Protein AF-A0A453RJL6-F1 (afdb_monomer_lite)

Foldseek 3Di:
DDDDDDPDDDPPPCVVPPCVVVDDPDPDDDDDDDDDDDDDDDDDDDDPDPDDPDPPDDPVVVVVVVVVVVVVVVQVVVQVVQQDDDDCPDPVNVVCVVVPDDPVVDDPPPGRDDDDDDPDPDDVVPDDPVVCVVPPPPPDPCPVVNVVVVVVVVVVVVVVVVVVVVVVVVVVVVVVVVVVVVVVVCVVVPVPDPDDDDDDDDDDDDPDDPPDPDPPDPPPDD

Structure (mmCIF, N/CA/C/O backbone):
data_AF-A0A453RJL6-F1
#
_entry.id   AF-A0A453RJL6-F1
#
loop_
_atom_site.group_PDB
_atom_site.id
_atom_site.type_symbol
_atom_site.label_atom_id
_atom_site.label_alt_id
_atom_site.label_comp_id
_atom_site.label_asym_id
_atom_site.label_entity_id
_atom_site.label_seq_id
_atom_site.pdbx_PDB_ins_code
_atom_site.Cartn_x
_atom_site.Cartn_y
_atom_site.Cartn_z
_atom_site.occupancy
_atom_site.B_iso_or_equiv
_atom_site.auth_seq_id
_atom_site.auth_comp_id
_atom_site.auth_asym_id
_atom_site.auth_atom_id
_atom_site.pdbx_PDB_model_num
ATOM 1 N N . MET A 1 1 ? -18.629 70.321 1.051 1.00 39.97 1 MET A N 1
ATOM 2 C CA . MET A 1 1 ? -17.199 70.102 1.339 1.00 39.97 1 MET A CA 1
ATOM 3 C C . MET A 1 1 ? -17.175 69.209 2.562 1.00 39.97 1 MET A C 1
ATOM 5 O O . MET A 1 1 ? -17.411 69.690 3.661 1.00 39.97 1 MET A O 1
ATOM 9 N N . GLU A 1 2 ? -17.127 67.901 2.328 1.00 45.72 2 GLU A N 1
ATOM 10 C CA . GLU A 1 2 ? -17.192 66.883 3.381 1.00 45.72 2 GLU A CA 1
ATOM 11 C C . GLU A 1 2 ? -15.812 66.692 4.028 1.00 45.72 2 GLU A C 1
ATOM 13 O O . GLU A 1 2 ? -14.802 66.873 3.340 1.00 45.72 2 GLU A O 1
ATOM 18 N N . PRO A 1 3 ? -15.737 66.359 5.329 1.00 57.12 3 PRO A N 1
ATOM 19 C CA . PRO A 1 3 ? -14.481 66.022 5.982 1.00 57.12 3 PRO A CA 1
ATOM 20 C C . PRO A 1 3 ? -14.117 64.538 5.801 1.00 57.12 3 PRO A C 1
ATOM 22 O O . PRO A 1 3 ? -14.959 63.653 5.922 1.00 57.12 3 PRO A O 1
ATOM 25 N N . ASN A 1 4 ? -12.825 64.304 5.549 1.00 50.47 4 ASN A N 1
ATOM 26 C CA . ASN A 1 4 ? -12.148 63.007 5.489 1.00 50.47 4 ASN A CA 1
ATOM 27 C C . ASN A 1 4 ? -12.433 62.133 6.724 1.00 50.47 4 ASN A C 1
ATOM 29 O O . ASN A 1 4 ? -12.086 62.523 7.839 1.00 50.47 4 ASN A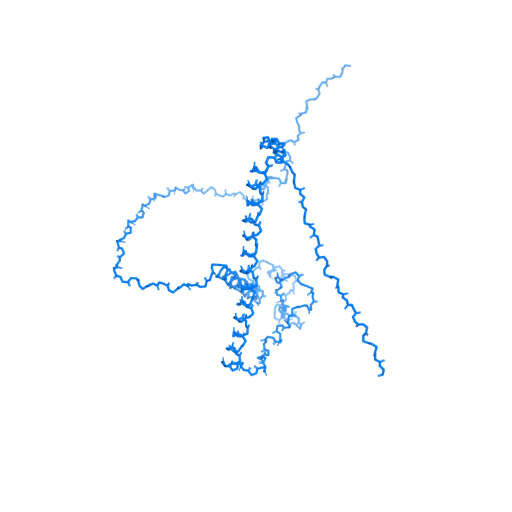 O 1
ATOM 33 N N . ALA A 1 5 ? -12.966 60.929 6.510 1.00 52.03 5 ALA A N 1
ATOM 34 C CA . ALA A 1 5 ? -12.956 59.850 7.491 1.00 52.03 5 ALA A CA 1
ATOM 35 C C . ALA A 1 5 ? -11.807 58.888 7.162 1.00 52.03 5 ALA A C 1
ATOM 37 O O . ALA A 1 5 ? -11.712 58.366 6.051 1.00 52.03 5 ALA A O 1
ATOM 38 N N . ALA A 1 6 ? -10.913 58.722 8.132 1.00 51.16 6 ALA A N 1
ATOM 39 C CA . ALA A 1 6 ? -9.798 57.793 8.104 1.00 51.16 6 ALA A CA 1
ATOM 40 C C . ALA A 1 6 ? -10.296 56.344 7.978 1.00 51.16 6 ALA A C 1
ATOM 42 O O . ALA A 1 6 ? -11.203 55.922 8.692 1.00 51.16 6 ALA A O 1
ATOM 43 N N . VAL A 1 7 ? -9.673 55.600 7.068 1.00 52.19 7 VAL A N 1
ATOM 44 C CA . VAL A 1 7 ? -9.804 54.149 6.932 1.00 52.19 7 VAL A CA 1
ATOM 45 C C . VAL A 1 7 ? -8.781 53.520 7.881 1.00 52.19 7 VAL A C 1
ATOM 47 O O . VAL A 1 7 ? -7.645 53.277 7.491 1.00 52.19 7 VAL A O 1
ATOM 50 N N . GLU A 1 8 ? -9.163 53.325 9.140 1.00 53.34 8 GLU A N 1
ATOM 51 C CA . GLU A 1 8 ? -8.438 52.500 10.119 1.00 53.34 8 GLU A CA 1
ATOM 52 C C . GLU A 1 8 ? -9.458 51.714 10.950 1.00 53.34 8 GLU A C 1
ATOM 54 O O . GLU A 1 8 ? -9.832 52.105 12.050 1.00 53.34 8 GLU A O 1
ATOM 59 N N . ALA A 1 9 ? -9.973 50.633 10.379 1.00 54.16 9 ALA A N 1
ATOM 60 C CA . ALA A 1 9 ? -10.660 49.556 11.084 1.00 54.16 9 ALA A CA 1
ATOM 61 C C . ALA A 1 9 ? -10.796 48.437 10.057 1.00 54.16 9 ALA A C 1
ATOM 63 O O . ALA A 1 9 ? -11.527 48.641 9.102 1.00 54.16 9 ALA A O 1
ATOM 64 N N . ASP A 1 10 ? -9.996 47.373 10.183 1.00 52.41 10 ASP A N 1
ATOM 65 C CA . ASP A 1 10 ? -10.207 46.056 9.534 1.00 52.41 10 ASP A CA 1
ATOM 66 C C . ASP A 1 10 ? -9.020 45.083 9.759 1.00 52.41 10 ASP A C 1
ATOM 68 O O . ASP A 1 10 ? -9.032 43.965 9.252 1.00 52.41 10 ASP A O 1
ATOM 72 N N . ALA A 1 11 ? -7.979 45.460 10.520 1.00 54.25 11 ALA A N 1
ATOM 73 C CA . ALA A 1 11 ? -6.833 44.581 10.809 1.00 54.25 11 ALA A CA 1
ATOM 74 C C . ALA A 1 11 ? -6.813 43.989 12.234 1.00 54.25 11 ALA A C 1
ATOM 76 O O . ALA A 1 11 ? -5.942 43.176 12.533 1.00 54.25 11 ALA A O 1
ATOM 77 N N . GLU A 1 12 ? -7.737 44.391 13.113 1.00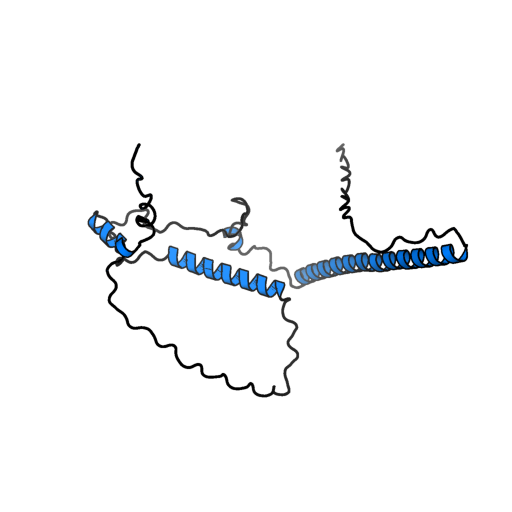 48.50 12 GLU A N 1
ATOM 78 C CA . GLU A 1 12 ? -7.712 44.025 14.542 1.00 48.50 12 GLU A CA 1
ATOM 79 C C . GLU A 1 12 ? -8.788 42.998 14.941 1.00 48.50 12 GLU A C 1
ATOM 81 O O . GLU A 1 12 ? -8.685 42.400 16.007 1.00 48.50 12 GLU A O 1
ATOM 86 N N . ASP A 1 13 ? -9.754 42.708 14.064 1.00 56.38 13 ASP A N 1
ATOM 87 C CA . ASP A 1 13 ? -10.864 41.781 14.328 1.00 56.38 13 ASP A CA 1
ATOM 88 C C . ASP A 1 13 ? -10.674 40.417 13.638 1.00 56.38 13 ASP A C 1
ATOM 90 O O . ASP A 1 13 ? -11.631 39.815 13.140 1.00 56.38 13 ASP A O 1
ATOM 94 N N . ASP A 1 14 ? -9.448 39.874 13.617 1.00 71.44 14 ASP A N 1
ATOM 95 C CA . ASP A 1 14 ? -9.241 38.456 13.271 1.00 71.44 14 ASP A CA 1
ATOM 96 C C . ASP A 1 14 ? -9.667 37.557 14.446 1.00 71.44 14 ASP A C 1
ATOM 98 O O . ASP A 1 14 ? -8.882 36.858 15.089 1.00 71.44 14 ASP A O 1
ATOM 102 N N . TYR A 1 15 ? -10.969 37.605 14.724 1.00 70.12 15 TYR A N 1
ATOM 103 C CA . TYR A 1 15 ? -11.692 36.866 15.756 1.00 70.12 15 TYR A CA 1
ATOM 104 C C . TYR A 1 15 ? -11.488 35.342 15.656 1.00 70.12 15 TYR A C 1
ATOM 106 O O . TYR A 1 15 ? -11.660 34.614 16.633 1.00 70.12 15 TYR A O 1
ATOM 114 N N . MET A 1 16 ? -11.104 34.850 14.475 1.00 79.00 16 MET A N 1
ATOM 115 C CA . MET A 1 16 ? -10.795 33.442 14.213 1.00 79.00 16 MET A CA 1
ATOM 116 C C . MET A 1 16 ? -9.290 33.132 14.285 1.00 79.00 16 MET A C 1
ATOM 118 O O . MET A 1 16 ? -8.921 31.963 14.416 1.00 79.00 16 MET A O 1
ATOM 122 N N . GLY A 1 17 ? -8.426 34.146 14.193 1.00 74.75 17 GLY A N 1
ATOM 123 C CA . GLY A 1 17 ? -6.975 34.022 14.301 1.00 74.75 17 GLY A CA 1
ATOM 124 C C . GLY A 1 17 ? -6.474 34.027 15.745 1.00 74.75 17 GLY A C 1
ATOM 125 O O . GLY A 1 17 ? -5.505 33.327 16.059 1.00 74.75 17 GLY A O 1
ATOM 126 N N . ASP A 1 18 ? -7.148 34.752 16.646 1.00 77.81 18 ASP A N 1
ATOM 127 C CA . ASP A 1 18 ? -6.739 34.809 18.049 1.00 77.81 18 ASP A CA 1
ATOM 128 C C . ASP A 1 18 ? -7.328 33.669 18.897 1.00 77.81 18 ASP A C 1
ATOM 130 O O . ASP A 1 18 ? -8.354 33.771 19.575 1.00 77.81 18 ASP A O 1
ATOM 134 N N . LEU A 1 19 ? -6.608 32.547 18.902 1.00 74.94 19 LEU A N 1
ATOM 135 C CA . LEU A 1 19 ? -6.901 31.392 19.752 1.00 74.94 19 LEU A CA 1
ATOM 136 C C . LEU A 1 19 ? -6.745 31.688 21.257 1.00 74.94 19 LEU A C 1
ATOM 138 O O . LEU A 1 19 ? -7.100 30.830 22.072 1.00 74.94 19 LEU A O 1
ATOM 142 N N . SER A 1 20 ? -6.244 32.867 21.654 1.00 76.94 20 SER A N 1
ATOM 143 C CA . SER A 1 20 ? -6.134 33.263 23.064 1.00 76.94 20 SER A CA 1
ATOM 144 C C . SER A 1 20 ? -7.494 33.326 23.769 1.00 76.94 20 SER A C 1
ATOM 146 O O . SER A 1 20 ? -7.569 33.087 24.973 1.00 76.94 20 SER A O 1
ATOM 148 N N . HIS A 1 21 ? -8.582 33.538 23.021 1.00 74.81 21 HIS A N 1
ATOM 149 C CA . HIS A 1 21 ? -9.951 33.495 23.540 1.00 74.81 21 HIS A CA 1
ATOM 150 C C . HIS A 1 21 ? -10.436 32.081 23.892 1.00 74.81 21 HIS A C 1
ATOM 152 O O . HIS A 1 21 ? -11.341 31.925 24.713 1.00 74.81 21 HIS A O 1
ATOM 158 N N . PHE A 1 22 ? -9.847 31.048 23.281 1.00 76.19 22 PHE A N 1
ATOM 159 C CA . PHE A 1 22 ? -10.280 29.653 23.421 1.00 76.19 22 PHE A CA 1
ATOM 160 C C . PHE A 1 22 ? -9.347 28.810 24.292 1.00 76.19 22 PHE A C 1
ATOM 162 O O . PHE A 1 22 ? -9.711 27.705 24.700 1.00 76.19 22 PHE A O 1
ATOM 169 N N . LEU A 1 23 ? -8.148 29.312 24.589 1.00 76.81 23 LEU A N 1
ATOM 170 C CA . LEU A 1 23 ? -7.180 28.630 25.436 1.00 76.81 23 LEU A CA 1
ATOM 171 C C . LEU A 1 23 ? -7.201 29.225 26.853 1.00 76.81 23 LEU A C 1
ATOM 173 O O . LEU A 1 23 ? -7.179 30.444 27.010 1.00 76.81 23 LEU A O 1
ATOM 177 N N . PRO A 1 24 ? -7.210 28.397 27.915 1.00 75.56 24 PRO A N 1
ATOM 178 C CA . PRO A 1 24 ? -7.057 28.905 29.274 1.00 75.56 24 PRO A CA 1
ATOM 179 C C . PRO A 1 24 ? -5.690 29.602 29.426 1.00 75.56 24 PRO A C 1
ATOM 181 O O . PRO A 1 24 ? -4.719 29.162 28.800 1.00 75.56 24 PRO A O 1
ATOM 184 N N . PRO A 1 25 ? -5.571 30.657 30.260 1.00 70.50 25 PRO A N 1
ATOM 185 C CA . PRO A 1 25 ? -4.319 31.390 30.421 1.00 70.50 25 PRO A CA 1
ATOM 186 C C . PRO A 1 25 ? -3.206 30.434 30.860 1.00 70.50 25 PRO A C 1
ATOM 188 O O . PRO A 1 25 ? -3.281 29.800 31.915 1.00 70.50 25 PRO A O 1
ATOM 191 N N . SER A 1 26 ? -2.184 30.302 30.014 1.00 60.34 26 SER A N 1
ATOM 192 C CA . SER A 1 26 ? -1.095 29.355 30.238 1.00 60.34 26 SER A CA 1
ATOM 193 C C . SER A 1 26 ? -0.207 29.827 31.397 1.00 60.34 26 SER A C 1
ATOM 195 O O . SER A 1 26 ? 0.252 30.975 31.380 1.00 60.34 26 SER A O 1
ATOM 197 N N . PRO A 1 27 ? 0.074 28.985 32.408 1.00 51.34 27 PRO A N 1
ATOM 198 C CA . PRO A 1 27 ? 1.032 29.328 33.444 1.00 51.34 27 PRO A CA 1
ATOM 199 C C . PRO A 1 27 ? 2.441 29.390 32.841 1.00 51.34 27 PRO A C 1
ATOM 201 O O . PRO A 1 27 ? 2.959 28.410 32.298 1.00 51.34 27 PRO A O 1
ATOM 204 N N . SER A 1 28 ? 3.047 30.574 32.961 1.00 53.00 28 SER A N 1
ATOM 205 C CA . SER A 1 28 ? 4.457 30.876 32.696 1.00 53.00 28 SER A CA 1
ATOM 206 C C . SER A 1 28 ? 5.364 29.671 32.973 1.00 53.00 28 SER A C 1
ATOM 208 O O . SER A 1 28 ? 5.522 29.244 34.117 1.00 53.00 28 SER A O 1
ATOM 210 N N . SER A 1 29 ? 5.944 29.110 31.913 1.00 49.03 29 SER A N 1
ATOM 211 C CA . SER A 1 29 ? 6.916 28.019 31.992 1.00 49.03 29 SER A CA 1
ATOM 212 C C . SER A 1 29 ? 8.247 28.497 31.403 1.00 49.03 29 SER A C 1
ATOM 214 O O . SER A 1 29 ? 8.250 29.076 30.314 1.00 49.03 29 SER A O 1
ATOM 216 N N . PRO A 1 30 ? 9.384 28.295 32.096 1.00 46.75 30 PRO A N 1
ATOM 217 C CA . PRO A 1 30 ? 10.657 28.876 31.698 1.00 46.75 30 PRO A CA 1
ATOM 218 C C . PRO A 1 30 ? 11.246 28.184 30.463 1.00 46.75 30 PRO A C 1
ATOM 220 O O . PRO A 1 30 ? 11.072 26.987 30.221 1.00 46.75 30 PRO A O 1
ATOM 223 N N . THR A 1 31 ? 11.982 28.973 29.689 1.00 49.56 31 THR A N 1
ATOM 224 C CA . THR A 1 31 ? 12.667 28.593 28.455 1.00 49.56 31 THR A CA 1
ATOM 225 C C . THR A 1 31 ? 13.688 27.469 28.698 1.00 49.56 31 THR A C 1
ATOM 227 O O . THR A 1 31 ? 14.589 27.577 29.528 1.00 49.56 31 THR A O 1
ATOM 230 N N . ARG A 1 32 ? 13.564 26.352 27.962 1.00 45.84 32 ARG A N 1
ATOM 231 C CA . ARG A 1 32 ? 14.561 25.263 27.956 1.00 45.84 32 ARG A CA 1
ATOM 232 C C . ARG A 1 32 ? 15.848 25.765 27.302 1.00 45.84 32 ARG A C 1
ATOM 234 O O . ARG A 1 32 ? 15.862 26.054 26.108 1.00 45.84 32 ARG A O 1
ATOM 241 N N . SER A 1 33 ? 16.935 25.822 28.066 1.00 50.19 33 SER A N 1
ATOM 242 C CA . SER A 1 33 ? 18.274 26.062 27.533 1.00 50.19 33 SER A CA 1
ATOM 243 C C . SER A 1 33 ? 18.707 24.899 26.631 1.00 50.19 33 SER A C 1
ATOM 245 O O . SER A 1 33 ? 18.589 23.719 26.974 1.00 50.19 33 SER A O 1
ATOM 247 N N . LEU A 1 34 ? 19.171 25.238 25.428 1.00 45.69 34 LEU A N 1
ATOM 248 C CA . LEU A 1 34 ? 19.650 24.285 24.433 1.00 45.69 34 LEU A CA 1
ATOM 249 C C . LEU A 1 34 ? 20.998 23.708 24.884 1.00 45.69 34 LEU A C 1
ATOM 251 O O . LEU A 1 34 ? 21.997 24.416 24.990 1.00 45.69 34 LEU A O 1
ATOM 255 N N . GLY A 1 35 ? 21.000 22.408 25.177 1.00 47.84 35 GLY A N 1
ATOM 256 C CA . GLY A 1 35 ? 22.163 21.663 25.641 1.00 47.84 35 GLY A CA 1
ATOM 257 C C . GLY A 1 35 ? 23.306 21.589 24.622 1.00 47.84 35 GLY A C 1
ATOM 258 O O . GLY A 1 35 ? 23.110 21.424 23.419 1.00 47.84 35 GLY A O 1
ATOM 259 N N . VAL A 1 36 ? 24.518 21.670 25.168 1.00 53.06 36 VAL A N 1
ATOM 260 C CA . VAL A 1 36 ? 25.834 21.546 24.531 1.00 53.06 36 VAL A CA 1
ATOM 261 C C . VAL A 1 36 ? 25.941 20.306 23.628 1.00 53.06 36 VAL A C 1
ATOM 263 O O . VAL A 1 36 ? 25.737 19.170 24.059 1.00 53.06 36 VAL A O 1
ATOM 266 N N . ARG A 1 37 ? 26.332 20.521 22.368 1.00 52.44 37 ARG A N 1
ATOM 267 C CA . ARG A 1 37 ? 26.547 19.481 21.350 1.00 52.44 37 ARG A CA 1
ATOM 268 C C . ARG A 1 37 ? 27.879 18.755 21.613 1.00 52.44 37 ARG A C 1
ATOM 270 O O . ARG A 1 37 ? 28.942 19.297 21.324 1.00 52.44 37 ARG A O 1
ATOM 277 N N . LYS A 1 38 ? 27.851 17.526 22.147 1.00 59.75 38 LYS A N 1
ATOM 278 C CA . LYS A 1 38 ? 29.040 16.647 22.191 1.00 59.75 38 LYS A CA 1
ATOM 279 C C . LYS A 1 38 ? 29.345 16.130 20.778 1.00 59.75 38 LYS A C 1
ATOM 281 O O . LYS A 1 38 ? 28.452 15.609 20.112 1.00 59.75 38 LYS A O 1
ATOM 286 N N . GLN A 1 39 ? 30.589 16.285 20.316 1.00 58.66 39 GLN A N 1
ATOM 287 C CA . GLN A 1 39 ? 31.040 15.707 19.045 1.00 58.66 39 GLN A CA 1
ATOM 288 C C . GLN A 1 39 ? 31.047 14.168 19.103 1.00 58.66 39 GLN A C 1
ATOM 290 O O . GLN A 1 39 ? 31.397 13.608 20.146 1.00 58.66 39 GLN A O 1
ATOM 295 N N . PRO A 1 40 ? 30.702 13.472 18.003 1.00 56.81 40 PRO A N 1
ATOM 296 C CA . PRO A 1 40 ? 30.809 12.021 17.941 1.00 56.81 40 PRO A CA 1
ATOM 297 C C . PRO A 1 40 ? 32.284 11.579 17.839 1.00 56.81 40 PRO A C 1
ATOM 299 O O . PRO A 1 40 ? 33.085 12.256 17.187 1.00 56.81 40 PRO A O 1
ATOM 302 N N . PRO A 1 41 ? 32.667 10.443 18.449 1.00 62.78 41 PRO A N 1
ATOM 303 C CA . PRO A 1 41 ? 34.010 9.889 18.305 1.00 62.78 41 PRO A CA 1
ATOM 304 C C . PRO A 1 41 ? 34.273 9.413 16.864 1.00 62.78 41 PRO A C 1
ATOM 306 O O . PRO A 1 41 ? 33.377 8.913 16.183 1.00 62.78 41 PRO A O 1
ATOM 309 N N . LYS A 1 42 ? 35.523 9.567 16.403 1.00 63.41 42 LYS A N 1
ATOM 310 C CA . LYS A 1 42 ? 35.988 9.141 15.068 1.00 63.41 42 LYS A CA 1
ATOM 311 C C . LYS A 1 42 ? 35.835 7.617 14.882 1.00 63.41 42 LYS A C 1
ATOM 313 O O . LYS A 1 42 ? 36.137 6.875 15.817 1.00 63.41 42 LYS A O 1
ATOM 318 N N . PRO A 1 43 ? 35.429 7.132 13.691 1.00 61.16 43 PRO A N 1
ATOM 319 C CA . PRO A 1 43 ? 35.296 5.701 13.434 1.00 61.16 43 PRO A CA 1
ATOM 320 C C . PRO A 1 43 ? 36.666 5.006 13.377 1.00 61.16 43 PRO A C 1
ATOM 322 O O . PRO A 1 43 ? 37.611 5.515 12.775 1.00 61.16 43 PRO A O 1
ATOM 325 N N . ALA A 1 44 ? 36.756 3.829 14.000 1.00 67.94 44 ALA A N 1
ATOM 326 C CA . ALA A 1 44 ? 37.921 2.948 13.949 1.00 67.94 44 ALA A CA 1
ATOM 327 C C . ALA A 1 44 ? 38.139 2.372 12.529 1.00 67.94 44 ALA A C 1
ATOM 329 O O . ALA A 1 44 ? 37.170 2.219 11.778 1.00 67.94 44 ALA A O 1
ATOM 330 N N . PRO A 1 45 ? 39.387 2.032 12.143 1.00 64.25 45 PRO A N 1
ATOM 331 C CA . PRO A 1 45 ? 39.676 1.459 10.830 1.00 64.25 45 PRO A CA 1
ATOM 332 C C . PRO A 1 45 ? 39.000 0.085 10.664 1.00 64.25 45 PRO A C 1
ATOM 334 O O . PRO A 1 45 ? 38.930 -0.688 11.624 1.00 64.25 45 PRO A O 1
ATOM 337 N N . PRO A 1 46 ? 38.495 -0.250 9.462 1.00 56.75 46 PRO A N 1
ATOM 338 C CA . PRO A 1 46 ? 37.749 -1.482 9.250 1.00 56.75 46 PRO A CA 1
ATOM 339 C C . PRO A 1 46 ? 38.651 -2.708 9.434 1.00 56.75 46 PRO A C 1
ATOM 341 O O . PRO A 1 46 ? 39.702 -2.830 8.802 1.00 56.75 46 PRO A O 1
ATOM 344 N N . ALA A 1 47 ? 38.214 -3.641 10.282 1.00 58.53 47 ALA A N 1
ATOM 345 C CA . ALA A 1 47 ? 38.857 -4.937 10.452 1.00 58.53 47 ALA A CA 1
ATOM 346 C C . ALA A 1 47 ? 38.899 -5.700 9.114 1.00 58.53 47 ALA A C 1
ATOM 348 O O . ALA A 1 47 ? 37.897 -5.797 8.395 1.00 58.53 47 ALA A O 1
ATOM 349 N N . ARG A 1 48 ? 40.076 -6.244 8.779 1.00 56.69 48 ARG A N 1
ATOM 350 C CA . ARG A 1 48 ? 40.282 -7.142 7.634 1.00 56.69 48 ARG A CA 1
ATOM 351 C C . ARG A 1 48 ? 39.352 -8.350 7.775 1.00 56.69 48 ARG A C 1
ATOM 353 O O . ARG A 1 48 ? 39.430 -9.059 8.770 1.00 56.69 48 ARG A O 1
ATOM 360 N N . GLY A 1 49 ? 38.504 -8.582 6.772 1.00 53.91 49 GLY A N 1
ATOM 361 C CA . GLY A 1 49 ? 37.638 -9.767 6.710 1.00 53.91 49 GLY A CA 1
ATOM 362 C C . GLY A 1 49 ? 36.157 -9.511 6.422 1.00 53.91 49 GLY A C 1
ATOM 363 O O . GLY A 1 49 ? 35.348 -10.407 6.631 1.00 53.91 49 GLY A O 1
ATOM 364 N N . GLN A 1 50 ? 35.767 -8.326 5.938 1.00 53.97 50 GLN A N 1
ATOM 365 C CA . GLN A 1 50 ? 34.390 -8.092 5.487 1.00 53.97 50 GLN A CA 1
ATOM 366 C C . GLN A 1 50 ? 34.101 -8.975 4.263 1.00 53.97 50 GLN A C 1
ATOM 368 O O . GLN A 1 50 ? 34.498 -8.659 3.138 1.00 53.97 50 GLN A O 1
ATOM 373 N N . ALA A 1 51 ? 33.423 -10.102 4.496 1.00 57.16 51 ALA A N 1
ATOM 374 C CA . ALA A 1 51 ? 32.824 -10.914 3.452 1.00 57.16 51 ALA A CA 1
ATOM 375 C C . ALA A 1 51 ? 32.029 -9.997 2.515 1.00 57.16 51 ALA A C 1
ATOM 377 O O . ALA A 1 51 ? 31.271 -9.134 2.968 1.00 57.16 51 ALA A O 1
ATOM 378 N N . LYS A 1 52 ? 32.242 -10.149 1.203 1.00 61.69 52 LYS A N 1
ATOM 379 C CA . LYS A 1 52 ? 31.533 -9.383 0.176 1.00 61.69 52 LYS A CA 1
ATOM 380 C C . LYS A 1 52 ? 30.037 -9.535 0.445 1.00 61.69 52 LYS A C 1
ATOM 382 O O . LYS A 1 52 ? 29.501 -10.626 0.275 1.00 61.69 52 LYS A O 1
ATOM 387 N N . ARG A 1 53 ? 29.386 -8.464 0.916 1.00 61.12 53 ARG A N 1
ATOM 388 C CA . ARG A 1 53 ? 27.943 -8.450 1.175 1.00 61.12 53 ARG A CA 1
ATOM 389 C C . ARG A 1 53 ? 27.259 -8.962 -0.086 1.00 61.12 53 ARG A C 1
ATOM 391 O O . ARG A 1 53 ? 27.441 -8.371 -1.153 1.00 61.12 53 ARG A O 1
ATOM 398 N N . ALA A 1 54 ? 26.535 -10.076 0.033 1.00 60.00 54 ALA A N 1
ATOM 399 C CA . ALA A 1 54 ? 25.666 -10.555 -1.029 1.00 60.00 54 ALA A CA 1
ATOM 400 C C . ALA A 1 54 ? 24.855 -9.354 -1.523 1.00 60.00 54 ALA A C 1
ATOM 402 O O . ALA A 1 54 ? 24.373 -8.562 -0.705 1.00 60.00 54 ALA A O 1
ATOM 403 N N . LYS A 1 55 ? 24.799 -9.155 -2.843 1.00 69.75 55 LYS A N 1
ATOM 404 C CA . LYS A 1 55 ? 24.041 -8.055 -3.443 1.00 69.75 55 LYS A CA 1
ATOM 405 C C . LYS A 1 55 ? 22.598 -8.220 -2.969 1.00 69.75 55 LYS A C 1
ATOM 407 O O . LYS A 1 55 ? 21.903 -9.119 -3.427 1.00 69.75 55 LYS A O 1
ATOM 412 N N . GLY A 1 56 ? 22.204 -7.427 -1.974 1.00 70.38 56 GLY A N 1
ATOM 413 C CA . GLY A 1 56 ? 20.848 -7.449 -1.448 1.00 70.38 56 GLY A CA 1
ATOM 414 C C . GLY A 1 56 ? 19.855 -7.111 -2.554 1.00 70.38 56 GLY A C 1
ATOM 415 O O . GLY A 1 56 ? 20.244 -6.599 -3.606 1.00 70.38 56 GLY A O 1
ATOM 416 N N . LEU A 1 57 ? 18.575 -7.384 -2.292 1.00 76.44 57 LEU A N 1
ATOM 417 C CA . LEU A 1 57 ? 17.475 -7.026 -3.189 1.00 76.44 57 LEU A CA 1
ATOM 418 C C . LEU A 1 57 ? 17.660 -5.597 -3.739 1.00 76.44 57 LEU A C 1
ATOM 420 O O . LEU A 1 57 ? 18.087 -4.707 -2.983 1.00 76.44 57 LEU A O 1
ATOM 424 N N . PRO A 1 58 ? 17.347 -5.360 -5.026 1.00 87.44 58 PRO A N 1
ATOM 425 C CA . PRO A 1 58 ? 17.488 -4.046 -5.635 1.00 87.44 58 PRO A CA 1
ATOM 426 C C . PRO A 1 58 ? 16.749 -2.998 -4.795 1.00 87.44 58 PRO A C 1
ATOM 428 O O . PRO A 1 58 ? 15.685 -3.252 -4.228 1.00 87.44 58 PRO A O 1
ATOM 431 N N . TRP A 1 59 ? 17.322 -1.796 -4.685 1.00 86.06 59 TRP A N 1
ATOM 432 C CA . TRP A 1 59 ? 16.843 -0.758 -3.761 1.00 86.06 59 TRP A CA 1
ATOM 433 C C . TRP A 1 59 ? 15.346 -0.433 -3.925 1.00 86.06 59 TRP A C 1
ATOM 435 O O . TRP A 1 59 ? 14.677 -0.116 -2.941 1.00 86.06 59 TRP A O 1
ATOM 445 N N . LYS A 1 60 ? 14.821 -0.548 -5.155 1.00 91.06 60 LYS A N 1
ATOM 446 C CA . LYS A 1 60 ? 13.400 -0.366 -5.483 1.00 91.06 60 LYS A CA 1
ATOM 447 C C . LYS A 1 60 ? 12.521 -1.403 -4.781 1.00 91.06 60 LYS A C 1
ATOM 449 O O . LYS A 1 60 ? 11.543 -1.031 -4.139 1.00 91.06 60 LYS A O 1
ATOM 454 N N . GLU A 1 61 ? 12.897 -2.678 -4.843 1.00 89.19 61 GLU A N 1
ATOM 455 C CA . GLU A 1 61 ? 12.168 -3.768 -4.185 1.00 89.19 61 GLU A CA 1
ATOM 456 C C . GLU A 1 61 ? 12.247 -3.664 -2.666 1.00 89.19 61 GLU A C 1
ATOM 458 O O . GLU A 1 61 ? 11.242 -3.853 -1.985 1.00 89.19 61 GLU A O 1
ATOM 463 N N . ARG A 1 62 ? 13.414 -3.291 -2.124 1.00 88.50 62 ARG A N 1
ATOM 464 C CA . ARG A 1 62 ? 13.565 -3.041 -0.683 1.00 88.50 62 ARG A CA 1
ATOM 465 C C . ARG A 1 62 ? 12.606 -1.962 -0.194 1.00 88.50 62 ARG A C 1
ATOM 467 O O . ARG A 1 62 ? 11.909 -2.182 0.787 1.00 88.50 62 ARG A O 1
ATOM 474 N N . ARG A 1 63 ? 12.537 -0.830 -0.901 1.00 91.75 63 ARG A N 1
ATOM 475 C CA . ARG A 1 63 ? 11.637 0.275 -0.545 1.00 91.75 63 ARG A CA 1
ATOM 476 C C . ARG A 1 63 ? 10.168 -0.118 -0.704 1.00 91.75 63 ARG A C 1
ATOM 478 O O . ARG A 1 63 ? 9.346 0.295 0.104 1.00 91.75 63 ARG A O 1
ATOM 485 N N . ARG A 1 64 ? 9.832 -0.914 -1.725 1.00 92.69 64 ARG A N 1
ATOM 486 C CA . ARG A 1 64 ? 8.473 -1.441 -1.914 1.00 92.69 64 ARG A CA 1
ATOM 487 C C . ARG A 1 64 ? 8.054 -2.321 -0.734 1.00 92.69 64 ARG A C 1
ATOM 489 O O . ARG A 1 64 ? 7.016 -2.051 -0.145 1.00 92.69 64 ARG A O 1
ATOM 496 N N . LYS A 1 65 ? 8.889 -3.292 -0.346 1.00 90.62 65 LYS A N 1
ATOM 497 C CA . LYS A 1 65 ? 8.636 -4.179 0.805 1.00 90.62 65 LYS A CA 1
ATOM 498 C C . LYS A 1 65 ? 8.584 -3.421 2.128 1.00 90.62 65 LYS A C 1
ATOM 500 O O . LYS A 1 65 ? 7.765 -3.725 2.982 1.00 90.62 65 LYS A O 1
ATOM 505 N N . GLU A 1 66 ? 9.456 -2.432 2.304 1.00 92.12 66 GLU A N 1
ATOM 506 C CA . GLU A 1 66 ? 9.463 -1.586 3.497 1.00 92.12 66 GLU A CA 1
ATOM 507 C C . GLU A 1 66 ? 8.173 -0.777 3.620 1.00 92.12 66 GLU A C 1
ATOM 509 O O . GLU A 1 66 ? 7.570 -0.781 4.688 1.00 92.12 66 GLU A O 1
ATOM 514 N N . ARG A 1 67 ? 7.712 -0.161 2.522 1.00 92.38 67 ARG A N 1
ATOM 515 C CA . ARG A 1 67 ? 6.404 0.499 2.477 1.00 92.38 67 ARG A CA 1
ATOM 516 C C . ARG A 1 67 ? 5.312 -0.491 2.847 1.00 92.38 67 ARG A C 1
ATOM 518 O O . ARG A 1 67 ? 4.623 -0.249 3.817 1.00 92.38 67 ARG A O 1
ATOM 525 N N . GLU A 1 68 ? 5.216 -1.623 2.159 1.00 91.00 68 GLU A N 1
ATOM 526 C CA . GLU A 1 68 ? 4.193 -2.645 2.423 1.00 91.00 68 GLU A CA 1
ATOM 527 C C . GLU A 1 68 ? 4.181 -3.126 3.886 1.00 91.00 68 GLU A C 1
ATOM 529 O O . GLU A 1 68 ? 3.118 -3.286 4.481 1.00 91.00 68 GLU A O 1
ATOM 534 N N . ARG A 1 69 ? 5.357 -3.303 4.502 1.00 93.50 69 ARG A N 1
ATOM 535 C CA . ARG A 1 69 ? 5.468 -3.646 5.925 1.00 93.50 69 ARG A CA 1
ATOM 536 C C . ARG A 1 69 ? 4.916 -2.537 6.817 1.00 93.50 69 ARG A C 1
ATOM 538 O O . ARG A 1 69 ? 4.134 -2.831 7.711 1.00 93.50 69 ARG A O 1
ATOM 545 N N . ILE A 1 70 ? 5.323 -1.292 6.568 1.00 93.38 70 ILE A N 1
ATOM 546 C CA . ILE A 1 70 ? 4.833 -0.123 7.310 1.00 93.38 70 ILE A CA 1
ATOM 547 C C . ILE A 1 70 ? 3.311 -0.020 7.170 1.00 93.38 70 ILE A C 1
ATOM 549 O O . ILE A 1 70 ? 2.626 0.176 8.164 1.00 93.38 70 ILE A O 1
ATOM 553 N N . GLN A 1 71 ? 2.779 -0.246 5.966 1.00 92.62 71 GLN A N 1
ATOM 554 C CA . GLN A 1 71 ? 1.342 -0.219 5.714 1.00 92.62 71 GLN A CA 1
ATOM 555 C C . GLN A 1 71 ? 0.598 -1.262 6.557 1.00 92.62 71 GLN A C 1
ATOM 557 O O . GLN A 1 71 ? -0.339 -0.922 7.272 1.00 92.62 71 GLN A O 1
ATOM 562 N N . ARG A 1 72 ? 1.058 -2.519 6.552 1.00 90.19 72 ARG A N 1
ATOM 563 C CA . ARG A 1 72 ? 0.444 -3.569 7.379 1.00 90.19 72 ARG A CA 1
ATOM 564 C C . ARG A 1 72 ? 0.522 -3.267 8.872 1.00 90.19 72 ARG A C 1
ATOM 566 O O . ARG A 1 72 ? -0.429 -3.542 9.592 1.00 90.19 72 ARG A O 1
ATOM 573 N N . GLU A 1 73 ? 1.646 -2.736 9.342 1.00 93.94 73 GLU A N 1
ATOM 574 C CA . GLU A 1 73 ? 1.838 -2.398 10.755 1.00 93.94 73 GLU A CA 1
ATOM 575 C C . GLU A 1 73 ? 0.921 -1.246 11.194 1.00 93.94 73 GLU A C 1
ATOM 577 O O . GLU A 1 73 ? 0.291 -1.318 12.248 1.00 93.94 73 GLU A O 1
ATOM 582 N N . GLU A 1 74 ? 0.787 -0.212 10.363 1.00 93.31 74 GLU A N 1
ATOM 583 C CA . GLU A 1 74 ? -0.155 0.892 10.567 1.00 93.31 74 GLU A CA 1
ATOM 584 C C . GLU A 1 74 ? -1.612 0.414 10.574 1.00 93.31 74 GLU A C 1
ATOM 586 O O . GLU A 1 74 ? -2.384 0.822 11.444 1.00 93.31 74 GLU A O 1
ATOM 591 N N . ASP A 1 75 ? -1.987 -0.461 9.635 1.00 92.75 75 ASP A N 1
ATOM 592 C CA . ASP A 1 75 ? -3.343 -1.010 9.547 1.00 92.75 75 ASP A CA 1
ATOM 593 C C . ASP A 1 75 ? -3.650 -1.870 10.772 1.00 92.75 75 ASP A C 1
ATOM 595 O O . ASP A 1 75 ? -4.681 -1.682 11.413 1.00 92.75 75 ASP A O 1
ATOM 599 N N . ALA A 1 76 ? -2.720 -2.744 11.167 1.00 91.06 76 ALA A N 1
ATOM 600 C CA . ALA A 1 76 ? -2.853 -3.558 12.370 1.00 91.06 76 ALA A CA 1
ATOM 601 C C . ALA A 1 76 ? -2.993 -2.692 13.629 1.00 91.06 76 ALA A C 1
ATOM 603 O O . ALA A 1 76 ? -3.844 -2.961 14.474 1.00 91.06 76 ALA A O 1
ATOM 604 N N . ARG A 1 77 ? -2.200 -1.619 13.742 1.00 93.00 77 ARG A N 1
ATOM 605 C CA . ARG A 1 77 ? -2.294 -0.677 14.862 1.00 93.00 77 ARG A CA 1
ATOM 606 C C . ARG A 1 77 ? -3.632 0.060 14.880 1.00 93.00 77 ARG A C 1
ATOM 608 O O . ARG A 1 77 ? -4.204 0.248 15.950 1.00 93.00 77 ARG A O 1
ATOM 615 N N . THR A 1 78 ? -4.123 0.475 13.716 1.00 89.69 78 THR A N 1
ATOM 616 C CA . THR A 1 78 ? -5.408 1.174 13.583 1.00 89.69 78 THR A CA 1
ATOM 617 C C . THR A 1 78 ? -6.570 0.255 13.944 1.00 89.69 78 THR A C 1
ATOM 619 O O . THR A 1 78 ? -7.413 0.628 14.756 1.00 89.69 78 THR A O 1
ATOM 622 N N . LEU A 1 79 ? -6.575 -0.969 13.412 1.00 90.25 79 LEU A N 1
ATOM 623 C CA . LEU A 1 79 ? -7.594 -1.975 13.706 1.00 90.25 79 LEU A CA 1
ATOM 624 C C . LEU A 1 79 ? -7.586 -2.383 15.182 1.00 90.25 79 LEU A C 1
ATOM 626 O O . LEU A 1 79 ? -8.650 -2.492 15.782 1.00 90.25 79 LEU A O 1
ATOM 630 N N . ALA A 1 80 ? -6.407 -2.541 15.793 1.00 89.88 80 ALA A N 1
ATOM 631 C CA . ALA A 1 80 ? -6.300 -2.820 17.223 1.00 89.88 80 ALA A CA 1
ATOM 632 C C . ALA A 1 80 ? -6.904 -1.686 18.068 1.00 89.88 80 ALA A C 1
ATOM 634 O O . ALA A 1 80 ? -7.698 -1.947 18.967 1.00 89.88 80 ALA A O 1
ATOM 635 N N . GLY A 1 81 ? -6.603 -0.427 17.731 1.00 88.88 81 GLY A N 1
ATOM 636 C CA . GLY A 1 81 ? -7.173 0.730 18.426 1.00 88.88 81 GLY A CA 1
ATOM 637 C C . GLY A 1 81 ? -8.687 0.883 18.247 1.00 88.88 81 GLY A C 1
ATOM 638 O O . GLY A 1 81 ? -9.345 1.417 19.131 1.00 88.88 81 GLY A O 1
ATOM 639 N N . MET A 1 82 ? -9.247 0.412 17.128 1.00 85.56 82 MET A N 1
ATOM 640 C CA . MET A 1 82 ? -10.698 0.380 16.897 1.00 85.56 82 MET A CA 1
ATOM 641 C C . MET A 1 82 ? -11.394 -0.778 17.624 1.00 85.56 82 MET A C 1
ATOM 643 O O . MET A 1 82 ? -12.560 -0.652 17.993 1.00 85.56 82 MET A O 1
ATOM 647 N N . ALA A 1 83 ? -10.699 -1.901 17.819 1.00 84.19 83 ALA A N 1
ATOM 648 C CA . ALA A 1 83 ? -11.223 -3.060 18.536 1.00 84.19 83 ALA A CA 1
ATOM 649 C C . ALA A 1 83 ? -11.252 -2.846 20.059 1.00 84.19 83 ALA A C 1
ATOM 651 O O . ALA A 1 83 ? -12.109 -3.403 20.749 1.00 84.19 83 ALA A O 1
ATOM 652 N N . GLU A 1 84 ? -10.328 -2.046 20.596 1.00 86.06 84 GLU A N 1
ATOM 653 C CA . GLU A 1 84 ? -10.309 -1.697 22.014 1.00 86.06 84 GLU A CA 1
ATOM 654 C C . GLU A 1 84 ? -11.473 -0.762 22.378 1.00 86.06 84 GLU A C 1
ATOM 656 O O . GLU A 1 84 ? -11.683 0.293 21.778 1.00 86.06 84 GLU A O 1
ATOM 661 N N . ALA A 1 85 ? -12.241 -1.140 23.402 1.00 84.81 85 ALA A N 1
ATOM 662 C CA . ALA A 1 85 ? -13.331 -0.313 23.897 1.00 84.81 85 ALA A CA 1
ATOM 663 C C . ALA A 1 85 ? -12.798 1.007 24.476 1.00 84.81 85 ALA A C 1
ATOM 665 O O . ALA A 1 85 ? -11.815 1.030 25.221 1.00 84.81 85 ALA A O 1
ATOM 666 N N . ILE A 1 86 ? -13.498 2.108 24.188 1.00 83.62 86 ILE A N 1
ATOM 667 C CA . ILE A 1 86 ? -13.184 3.416 24.768 1.00 83.62 86 ILE A CA 1
ATOM 668 C C . ILE A 1 86 ? -13.243 3.296 26.302 1.00 83.62 86 ILE A C 1
ATOM 670 O O . ILE A 1 86 ? -14.249 2.819 26.835 1.00 83.62 86 ILE A O 1
ATOM 674 N N . PRO A 1 87 ? -12.206 3.741 27.035 1.00 88.62 87 PRO A N 1
ATOM 675 C CA . PRO A 1 87 ? -12.162 3.585 28.482 1.00 88.62 87 PRO A CA 1
ATOM 676 C C . PRO A 1 87 ? -13.262 4.400 29.167 1.00 88.62 87 PRO A C 1
ATOM 678 O O . PRO A 1 87 ? -13.549 5.535 28.778 1.00 88.62 87 PRO A O 1
ATOM 681 N N . GLU A 1 88 ? -13.807 3.874 30.268 1.00 87.00 88 GLU A N 1
ATOM 682 C CA . GLU A 1 88 ? -14.866 4.549 31.036 1.00 87.00 88 GLU A CA 1
ATOM 683 C C . GLU A 1 88 ? -14.438 5.902 31.634 1.00 87.00 88 GLU A C 1
ATOM 685 O O . GLU A 1 88 ? -15.267 6.725 32.024 1.00 87.00 88 GLU A O 1
ATOM 690 N N . SER A 1 89 ? -13.128 6.139 31.728 1.00 91.56 89 SER A N 1
ATOM 691 C CA . SER A 1 89 ? -12.550 7.397 32.195 1.00 91.56 89 SER A CA 1
ATOM 692 C C . SER A 1 89 ? -12.737 8.552 31.205 1.00 91.56 89 SER A C 1
ATOM 694 O O . SER A 1 89 ? -12.619 9.713 31.616 1.00 91.56 89 SER A O 1
ATOM 696 N N . ASN A 1 90 ? -13.052 8.258 29.936 1.00 93.44 90 ASN A N 1
ATOM 697 C CA . ASN A 1 90 ? -13.313 9.251 28.900 1.00 93.44 90 ASN A CA 1
ATOM 698 C C . ASN A 1 90 ? -14.518 10.132 29.286 1.00 93.44 90 ASN A C 1
ATOM 700 O O . ASN A 1 90 ? -15.554 9.645 29.741 1.00 93.44 90 ASN A O 1
ATOM 704 N N . VAL A 1 91 ? -14.391 11.446 29.090 1.00 95.25 91 VAL A N 1
ATOM 705 C CA . VAL A 1 91 ? -15.448 12.431 29.373 1.00 95.25 91 VAL A CA 1
ATOM 706 C C . VAL A 1 91 ? -16.749 12.085 28.644 1.00 95.25 91 VAL A C 1
ATOM 708 O O . VAL A 1 91 ? -17.815 12.159 29.250 1.00 95.25 91 VAL A O 1
ATOM 711 N N . GLY A 1 92 ? -16.667 11.617 27.395 1.00 93.56 92 GLY A N 1
ATOM 712 C CA . GLY A 1 92 ? -17.839 11.200 26.624 1.00 93.56 92 GLY A CA 1
ATOM 713 C C . GLY A 1 92 ? -18.598 10.048 27.283 1.00 93.56 92 GLY A C 1
ATOM 714 O O . GLY A 1 92 ? -19.822 10.078 27.351 1.00 93.56 92 GLY A O 1
ATOM 715 N N . PHE A 1 93 ? -17.889 9.079 27.868 1.00 91.75 93 PHE A N 1
ATOM 716 C CA . PHE A 1 93 ? -18.515 7.969 28.590 1.00 91.75 93 PHE A CA 1
ATOM 717 C C . PHE A 1 93 ? -19.194 8.433 29.889 1.00 91.75 93 PHE A C 1
ATOM 719 O O . PHE A 1 93 ? -20.279 7.962 30.232 1.00 91.75 93 PHE A O 1
ATOM 726 N N . LYS A 1 94 ? -18.602 9.412 30.589 1.00 93.19 94 LYS A N 1
ATOM 727 C CA . LYS A 1 94 ? -19.220 10.042 31.771 1.00 93.19 94 LYS A CA 1
ATOM 728 C C . LYS A 1 94 ? -20.505 10.786 31.412 1.00 93.19 94 LYS A C 1
ATOM 730 O O . LYS A 1 94 ? -21.497 10.646 32.122 1.00 93.19 94 LYS A O 1
ATOM 735 N N . MET A 1 95 ? -20.498 11.541 30.314 1.00 94.12 95 MET A N 1
ATOM 736 C CA . MET A 1 95 ? -21.692 12.226 29.808 1.00 94.12 95 MET A CA 1
ATOM 737 C C . MET A 1 95 ? -22.779 11.222 29.420 1.00 94.12 95 MET A C 1
ATOM 739 O O . MET A 1 95 ? -23.930 11.385 29.805 1.00 94.12 95 MET A O 1
ATOM 743 N N . LEU A 1 96 ? -22.410 10.141 28.730 1.00 91.25 96 LEU A N 1
ATOM 744 C CA . LEU A 1 96 ? -23.335 9.075 28.351 1.00 91.25 96 LEU A CA 1
ATOM 745 C C . LEU A 1 96 ? -24.020 8.468 29.592 1.00 91.25 96 LEU A C 1
ATOM 747 O O . LEU A 1 96 ? -25.245 8.354 29.623 1.00 91.25 96 LEU A O 1
ATOM 751 N N . LYS A 1 97 ? -23.252 8.177 30.656 1.00 91.69 97 LYS A N 1
ATOM 752 C CA . LYS A 1 97 ? -23.792 7.731 31.956 1.00 91.69 97 LYS A CA 1
ATOM 753 C C . LYS A 1 97 ? -24.770 8.742 32.570 1.00 91.69 97 LYS A C 1
ATOM 755 O O . LYS A 1 97 ? -25.816 8.337 33.066 1.00 91.69 97 LYS A O 1
ATOM 760 N N . GLN A 1 98 ? -24.473 10.045 32.521 1.00 93.94 98 GLN A N 1
ATOM 761 C CA . GLN A 1 98 ? -25.388 11.092 33.015 1.00 93.94 98 GLN A CA 1
ATOM 762 C C . GLN A 1 98 ? -26.709 11.144 32.237 1.00 93.94 98 GLN A C 1
ATOM 764 O O . GLN A 1 98 ? -27.744 11.459 32.814 1.00 93.94 98 GLN A O 1
ATOM 769 N N . MET A 1 99 ? -26.681 10.790 30.951 1.00 94.25 99 MET A N 1
ATOM 770 C CA . MET A 1 99 ? -27.866 10.703 30.092 1.00 94.25 99 MET A CA 1
ATOM 771 C C . MET A 1 99 ? -28.663 9.401 30.284 1.00 94.25 99 MET A C 1
ATOM 773 O O . MET A 1 99 ? -29.641 9.177 29.576 1.00 94.25 99 MET A O 1
ATOM 777 N N . GLY A 1 100 ? -28.264 8.544 31.231 1.00 92.44 100 GLY A N 1
ATOM 778 C CA . GLY A 1 100 ? -28.958 7.295 31.547 1.00 92.44 100 GLY A CA 1
ATOM 779 C C . GLY A 1 100 ? -28.444 6.068 30.794 1.00 92.44 100 GLY A C 1
ATOM 780 O O . GLY A 1 100 ? -29.119 5.042 30.789 1.00 92.44 100 GLY A O 1
ATOM 781 N N . TYR A 1 101 ? -27.265 6.135 30.165 1.00 88.62 101 TYR A N 1
ATOM 782 C CA . TYR A 1 101 ? -26.624 4.937 29.623 1.00 88.62 101 TYR A CA 1
ATOM 783 C C . TYR A 1 101 ? -26.054 4.066 30.739 1.00 88.62 101 TYR A C 1
ATOM 785 O O . TYR A 1 101 ? -25.163 4.488 31.482 1.00 88.62 101 TYR A O 1
ATOM 793 N N . ASP A 1 102 ? -26.533 2.828 30.809 1.00 88.06 102 ASP A N 1
ATOM 794 C CA . ASP A 1 102 ? -26.032 1.815 31.727 1.00 88.06 102 ASP A CA 1
ATOM 795 C C . ASP A 1 102 ? -25.205 0.768 30.958 1.00 88.06 102 ASP A C 1
ATOM 797 O O . ASP A 1 102 ? -25.767 0.006 30.164 1.00 88.06 102 ASP A O 1
ATOM 801 N N . PRO A 1 103 ? -23.875 0.693 31.173 1.00 81.56 103 PRO A N 1
ATOM 802 C CA . PRO A 1 103 ? -23.036 -0.304 30.512 1.00 81.56 103 PRO A CA 1
ATOM 803 C C . PRO A 1 1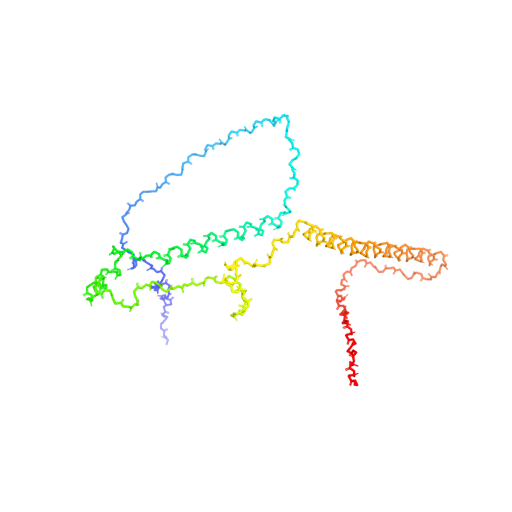03 ? -23.387 -1.748 30.908 1.00 81.56 103 PRO A C 1
ATOM 805 O O . PRO A 1 103 ? -23.033 -2.670 30.172 1.00 81.56 103 PRO A O 1
ATOM 808 N N . ALA A 1 104 ? -24.073 -1.961 32.040 1.00 81.56 104 ALA A N 1
ATOM 809 C CA . ALA A 1 104 ? -24.508 -3.281 32.492 1.00 81.56 104 ALA A CA 1
ATOM 810 C C . ALA A 1 104 ? -25.819 -3.739 31.831 1.00 81.56 104 ALA A C 1
ATOM 812 O O . ALA A 1 104 ? -26.041 -4.940 31.685 1.00 81.56 104 ALA A O 1
ATOM 813 N N . ALA A 1 105 ? -26.652 -2.811 31.349 1.00 81.44 105 ALA A N 1
ATOM 814 C CA . ALA A 1 105 ? -27.898 -3.099 30.630 1.00 81.44 105 ALA A CA 1
ATOM 815 C C . ALA A 1 105 ? -27.658 -3.488 29.154 1.00 81.44 105 ALA A C 1
ATOM 817 O O . ALA A 1 105 ? -28.459 -3.188 28.269 1.00 81.44 105 ALA A O 1
ATOM 818 N N . ARG A 1 106 ? -26.514 -4.126 28.884 1.00 72.56 106 ARG A N 1
ATOM 819 C CA . ARG A 1 106 ? -25.936 -4.364 27.562 1.00 72.56 106 ARG A CA 1
ATOM 820 C C . ARG A 1 106 ? -26.889 -5.193 26.681 1.00 72.56 106 ARG A C 1
ATOM 822 O O . ARG A 1 106 ? -26.983 -6.407 26.826 1.00 72.56 106 ARG A O 1
ATOM 829 N N . GLY A 1 107 ? -27.608 -4.528 25.775 1.00 66.25 107 GLY A N 1
ATOM 830 C CA . GLY A 1 107 ? -28.462 -5.163 24.765 1.00 66.25 107 GLY A CA 1
ATOM 831 C C . GLY A 1 107 ? -27.679 -5.672 23.546 1.00 66.25 107 GLY A C 1
ATOM 832 O O . GLY A 1 107 ? -26.482 -5.410 23.395 1.00 66.25 107 GLY A O 1
ATOM 833 N N . ALA A 1 108 ? -28.363 -6.391 22.650 1.00 60.69 108 ALA A N 1
ATOM 834 C CA . ALA A 1 108 ? -27.810 -6.792 21.356 1.00 60.69 108 ALA A CA 1
ATOM 835 C C . ALA A 1 108 ? -27.441 -5.539 20.530 1.00 60.69 108 ALA A C 1
ATOM 837 O O . ALA A 1 108 ? -28.297 -4.687 20.309 1.00 60.69 108 ALA A O 1
ATOM 838 N N . GLY A 1 109 ? -26.174 -5.414 20.108 1.00 65.75 109 GLY A N 1
ATOM 839 C CA . GLY A 1 109 ? -25.669 -4.259 19.337 1.00 65.75 109 GLY A CA 1
ATOM 840 C C . GLY A 1 109 ? -24.542 -3.445 19.990 1.00 65.75 109 GLY A C 1
ATOM 841 O O . GLY A 1 109 ? -24.254 -2.339 19.550 1.00 65.75 109 GLY A O 1
ATOM 842 N N . THR A 1 110 ? -23.911 -3.956 21.049 1.00 69.88 110 THR A N 1
ATOM 843 C CA . THR A 1 110 ? -22.848 -3.253 21.804 1.00 69.88 110 THR A CA 1
ATOM 844 C C . THR A 1 110 ? -21.426 -3.711 21.476 1.00 69.88 110 THR A C 1
ATOM 846 O O . THR A 1 110 ? -20.474 -3.319 22.162 1.00 69.88 110 THR A O 1
ATOM 849 N N . GLU A 1 111 ? -21.277 -4.569 20.470 1.00 78.25 111 GLU A N 1
ATOM 850 C CA . GLU A 1 111 ? -19.975 -4.938 19.924 1.00 78.25 111 GLU A CA 1
ATOM 851 C C . GLU A 1 111 ? -19.542 -3.887 18.895 1.00 78.25 111 GLU A C 1
ATOM 853 O O . GLU A 1 111 ? -20.384 -3.397 18.134 1.00 78.25 111 GLU A O 1
ATOM 858 N N . PRO A 1 112 ? -18.257 -3.496 18.884 1.00 81.75 112 PRO A N 1
ATOM 859 C CA . PRO A 1 112 ? -17.752 -2.560 17.892 1.00 81.75 112 PRO A CA 1
ATOM 860 C C . PRO A 1 112 ? -17.954 -3.137 16.487 1.00 81.75 112 PRO A C 1
ATOM 862 O O . PRO A 1 112 ? -17.728 -4.321 16.242 1.00 81.75 112 PRO A O 1
ATOM 865 N N . VAL A 1 113 ? -18.392 -2.287 15.559 1.00 85.81 113 VAL A N 1
ATOM 866 C CA . VAL A 1 113 ? -18.595 -2.675 14.160 1.00 85.81 113 VAL A CA 1
ATOM 867 C C . VAL A 1 113 ? -17.248 -3.048 13.541 1.00 85.81 113 VAL A C 1
ATOM 869 O O . VAL A 1 113 ? -16.278 -2.302 13.672 1.00 85.81 113 VAL A O 1
ATOM 872 N N . GLY A 1 114 ? -17.194 -4.189 12.849 1.00 85.38 114 GLY A N 1
ATOM 873 C CA . GLY A 1 114 ? -16.016 -4.598 12.086 1.00 85.38 114 GLY A CA 1
ATOM 874 C C . GLY A 1 114 ? -15.769 -3.645 10.916 1.00 85.38 114 GLY A C 1
ATOM 875 O O . GLY A 1 114 ? -16.662 -3.418 10.102 1.00 85.38 114 GLY A O 1
ATOM 876 N N . ILE A 1 115 ? -14.566 -3.077 10.842 1.00 86.81 115 ILE A N 1
ATOM 877 C CA . ILE A 1 115 ? -14.149 -2.156 9.779 1.00 86.81 115 ILE A CA 1
ATOM 878 C C . ILE A 1 115 ? -12.974 -2.779 9.025 1.00 86.81 115 ILE A C 1
ATOM 880 O O . ILE A 1 115 ? -12.059 -3.329 9.635 1.00 86.81 115 ILE A O 1
ATOM 884 N N . GLU A 1 116 ? -12.980 -2.649 7.699 1.00 88.00 116 GLU A N 1
ATOM 885 C CA . GLU A 1 116 ? -11.893 -3.079 6.818 1.00 88.00 116 GLU A CA 1
ATOM 886 C C . GLU A 1 116 ? -11.197 -1.860 6.195 1.00 88.00 116 GLU A C 1
ATOM 888 O O . GLU A 1 116 ? -11.849 -0.954 5.670 1.00 88.00 116 GLU A O 1
ATOM 893 N N . ILE A 1 117 ? -9.861 -1.822 6.240 1.00 88.38 117 ILE A N 1
ATOM 894 C CA . ILE A 1 117 ? -9.068 -0.718 5.680 1.00 88.38 117 ILE A CA 1
ATOM 895 C C . ILE A 1 117 ? -8.655 -1.063 4.246 1.00 88.38 117 ILE A C 1
ATOM 897 O O . ILE A 1 117 ? -7.921 -2.022 4.015 1.00 88.38 117 ILE A O 1
ATOM 901 N N . ARG A 1 118 ? -9.076 -0.243 3.275 1.00 89.44 118 ARG A N 1
ATOM 902 C CA . ARG A 1 118 ? -8.665 -0.353 1.865 1.00 89.44 118 ARG A CA 1
ATOM 903 C C . ARG A 1 118 ? -7.662 0.745 1.519 1.00 89.44 118 ARG A C 1
ATOM 905 O O . ARG A 1 118 ? -7.951 1.925 1.696 1.00 89.44 118 ARG A O 1
ATOM 912 N N . ARG A 1 119 ? -6.490 0.369 0.996 1.00 85.00 119 ARG A N 1
ATOM 913 C CA . ARG A 1 119 ? -5.438 1.325 0.581 1.00 85.00 119 ARG A CA 1
ATOM 914 C C . ARG A 1 119 ? -5.405 1.598 -0.924 1.00 85.00 119 ARG A C 1
ATOM 916 O O . ARG A 1 119 ? -4.805 2.584 -1.350 1.00 85.00 119 ARG A O 1
ATOM 923 N N . SER A 1 120 ? -6.009 0.731 -1.734 1.00 85.12 120 SER A N 1
ATOM 924 C CA . SER A 1 120 ? -6.089 0.913 -3.182 1.00 85.12 120 SER A CA 1
ATOM 925 C C . SER A 1 120 ? -7.257 1.839 -3.553 1.00 85.12 120 SER A C 1
ATOM 927 O O . SER A 1 120 ? -8.217 1.999 -2.802 1.00 85.12 120 SER A O 1
ATOM 929 N N . ARG A 1 121 ? -7.184 2.452 -4.741 1.00 88.69 121 ARG A N 1
ATOM 930 C CA . ARG A 1 121 ? -8.307 3.193 -5.349 1.00 88.69 121 ARG A CA 1
ATOM 931 C C . ARG A 1 121 ? -9.181 2.290 -6.230 1.00 88.69 121 ARG A C 1
ATOM 933 O O . ARG A 1 121 ? -9.943 2.798 -7.048 1.00 88.69 121 ARG A O 1
ATOM 940 N N . ALA A 1 122 ? -9.016 0.970 -6.131 1.00 87.62 122 ALA A N 1
ATOM 941 C CA . ALA A 1 122 ? -9.765 0.023 -6.941 1.00 87.62 122 ALA A CA 1
ATOM 942 C C . ALA A 1 122 ? -11.250 0.030 -6.543 1.00 87.62 122 ALA A C 1
ATOM 944 O O . ALA A 1 122 ? -11.604 0.314 -5.393 1.00 87.62 122 ALA A O 1
ATOM 945 N N . GLY A 1 123 ? -12.126 -0.305 -7.494 1.00 88.19 123 GLY A N 1
ATOM 946 C CA . GLY A 1 123 ? -13.565 -0.410 -7.246 1.00 88.19 123 GLY A CA 1
ATOM 947 C C . GLY A 1 123 ? -13.886 -1.346 -6.076 1.00 88.19 123 GLY A C 1
ATOM 948 O O . GLY A 1 123 ? -13.104 -2.236 -5.734 1.00 88.19 123 GLY A O 1
ATOM 949 N N . LEU A 1 124 ? -15.021 -1.127 -5.410 1.00 82.44 124 LEU A N 1
ATOM 950 C CA . LEU A 1 124 ? -15.555 -2.095 -4.443 1.00 82.44 124 LEU A CA 1
ATOM 951 C C . LEU A 1 124 ? -15.778 -3.439 -5.160 1.00 82.44 124 LEU A C 1
ATOM 953 O O . LEU A 1 124 ? -16.300 -3.452 -6.270 1.00 82.44 124 LEU A O 1
ATOM 957 N N . GLY A 1 125 ? -15.321 -4.540 -4.556 1.00 81.56 125 GLY A N 1
ATOM 958 C CA . GLY A 1 125 ? -15.357 -5.885 -5.154 1.00 81.56 125 GLY A CA 1
ATOM 959 C C . GLY A 1 125 ? -14.169 -6.255 -6.056 1.00 81.56 125 GLY A C 1
ATOM 960 O O . GLY A 1 125 ? -14.136 -7.364 -6.571 1.00 81.56 125 GLY A O 1
ATOM 961 N N . ALA A 1 126 ? -13.191 -5.362 -6.257 1.00 78.81 126 ALA A N 1
ATOM 962 C CA . ALA A 1 126 ? -11.985 -5.663 -7.043 1.00 78.81 126 ALA A CA 1
ATOM 963 C C . ALA A 1 126 ? -10.841 -6.289 -6.223 1.00 78.81 126 ALA A C 1
ATOM 965 O O . ALA A 1 126 ? -9.884 -6.804 -6.798 1.00 78.81 126 ALA A O 1
ATOM 966 N N . GLU A 1 127 ? -10.901 -6.202 -4.892 1.00 65.12 127 GLU A N 1
ATOM 967 C CA . GLU A 1 127 ? -9.929 -6.885 -4.032 1.00 65.12 127 GLU A CA 1
ATOM 968 C C . GLU A 1 127 ? -10.259 -8.381 -4.001 1.00 65.12 127 GLU A C 1
ATOM 970 O O . GLU A 1 127 ? -11.443 -8.722 -3.950 1.00 65.12 127 GLU A O 1
ATOM 975 N N . PRO A 1 128 ? -9.257 -9.278 -4.005 1.00 55.59 128 PRO A N 1
ATOM 976 C CA . PRO A 1 128 ? -9.515 -10.667 -3.668 1.00 55.59 128 PRO A CA 1
ATOM 977 C C . PRO A 1 128 ? -10.070 -10.699 -2.243 1.00 55.59 128 PRO A C 1
ATOM 979 O O . PRO A 1 128 ? -9.490 -10.079 -1.347 1.00 55.59 128 PRO A O 1
ATOM 982 N N . ASP A 1 129 ? -11.190 -11.391 -2.037 1.00 51.03 129 ASP A N 1
ATOM 983 C CA . ASP A 1 129 ? -11.812 -11.489 -0.721 1.00 51.03 129 ASP A CA 1
ATOM 984 C C . ASP A 1 129 ? -10.750 -11.880 0.322 1.00 51.03 129 ASP A C 1
ATOM 986 O O . ASP A 1 129 ? -10.044 -12.881 0.171 1.00 51.03 129 ASP A O 1
ATOM 990 N N . ALA A 1 130 ? -10.613 -11.113 1.406 1.00 53.62 130 ALA A N 1
ATOM 991 C CA . ALA A 1 130 ? -9.684 -11.465 2.484 1.00 53.62 130 ALA A CA 1
ATOM 992 C C . ALA A 1 130 ? -10.018 -12.847 3.093 1.00 53.62 130 ALA A C 1
ATOM 994 O O . ALA A 1 130 ? -9.137 -13.537 3.609 1.00 53.62 130 ALA A O 1
ATOM 995 N N . SER A 1 131 ? -11.271 -13.299 2.960 1.00 49.25 131 SER A N 1
ATOM 996 C CA . SER A 1 131 ? -11.710 -14.662 3.281 1.00 49.25 131 SER A CA 1
ATOM 997 C C . SER A 1 131 ? -11.156 -15.725 2.319 1.00 49.25 131 SER A C 1
ATOM 999 O O . SER A 1 131 ? -10.872 -16.840 2.753 1.00 49.25 131 SER A O 1
ATOM 1001 N N . VAL A 1 132 ? -10.908 -15.387 1.050 1.00 45.94 132 VAL A N 1
ATOM 1002 C CA . VAL A 1 132 ? -10.220 -16.248 0.067 1.00 45.94 132 VAL A CA 1
ATOM 1003 C C . VAL A 1 132 ? -8.711 -16.309 0.332 1.00 45.94 132 VAL A C 1
ATOM 1005 O O . VAL A 1 132 ? -8.072 -17.292 -0.030 1.00 45.94 132 VAL A O 1
ATOM 1008 N N . ALA A 1 133 ? -8.137 -15.310 1.012 1.00 47.41 133 ALA A N 1
ATOM 1009 C CA . ALA A 1 133 ? -6.747 -15.352 1.479 1.00 47.41 133 ALA A CA 1
ATOM 1010 C C . ALA A 1 133 ? -6.560 -16.147 2.792 1.00 47.41 133 ALA A C 1
ATOM 1012 O O . ALA A 1 133 ? -5.468 -16.657 3.042 1.00 47.41 133 ALA A O 1
ATOM 1013 N N . LEU A 1 134 ? -7.602 -16.241 3.633 1.00 45.88 134 LEU A N 1
ATOM 1014 C CA . LEU A 1 134 ? -7.620 -17.054 4.862 1.00 45.88 134 LEU A CA 1
ATOM 1015 C C . LEU A 1 134 ? -8.000 -18.513 4.622 1.00 45.88 134 LEU A C 1
ATOM 1017 O O . LEU A 1 134 ? -7.627 -19.374 5.419 1.00 45.88 134 LEU A O 1
ATOM 1021 N N . LEU A 1 135 ? -8.702 -18.813 3.529 1.00 41.38 135 LEU A N 1
ATOM 1022 C CA . LEU A 1 135 ? -8.617 -20.147 2.967 1.00 41.38 135 LEU A CA 1
ATOM 1023 C C . LEU A 1 135 ? -7.155 -20.311 2.545 1.00 41.38 135 LEU A C 1
ATOM 1025 O O . LEU A 1 135 ? -6.714 -19.569 1.663 1.00 41.38 135 LEU A O 1
ATOM 1029 N N . PRO A 1 136 ? -6.370 -21.230 3.146 1.00 43.69 136 PRO A N 1
ATOM 1030 C CA . PRO A 1 136 ? -5.164 -21.661 2.471 1.00 43.69 136 PRO A CA 1
ATOM 1031 C C . PRO A 1 136 ? -5.685 -22.108 1.118 1.00 43.69 136 PRO A C 1
ATOM 1033 O O . PRO A 1 136 ? -6.529 -23.008 1.062 1.00 43.69 136 PRO A O 1
ATOM 1036 N N . GLN A 1 137 ? -5.315 -21.397 0.052 1.00 44.12 137 GLN A N 1
ATOM 1037 C CA . GLN A 1 137 ? -5.626 -21.883 -1.270 1.00 44.12 137 GLN A CA 1
ATOM 1038 C C . GLN A 1 137 ? -5.093 -23.300 -1.267 1.00 44.12 137 GLN A C 1
ATOM 1040 O O . GLN A 1 137 ? -3.891 -23.526 -1.167 1.00 44.12 137 GLN A O 1
ATOM 1045 N N . LEU A 1 138 ? -6.013 -24.255 -1.318 1.00 43.09 138 LEU A N 1
ATOM 1046 C CA . LEU A 1 138 ? -5.735 -25.661 -1.510 1.00 43.09 138 LEU A CA 1
ATOM 1047 C C . LEU A 1 138 ? -5.232 -25.868 -2.953 1.00 43.09 138 LEU A C 1
ATOM 1049 O O . LEU A 1 138 ? -5.487 -26.892 -3.565 1.00 43.09 138 LEU A O 1
ATOM 1053 N N . SER A 1 139 ? -4.565 -24.872 -3.542 1.00 50.97 139 SER A N 1
ATOM 1054 C CA . SER A 1 139 ? -3.490 -25.130 -4.468 1.00 50.97 139 SER A CA 1
ATOM 1055 C C . SER A 1 139 ? -2.391 -25.735 -3.612 1.00 50.97 139 SER A C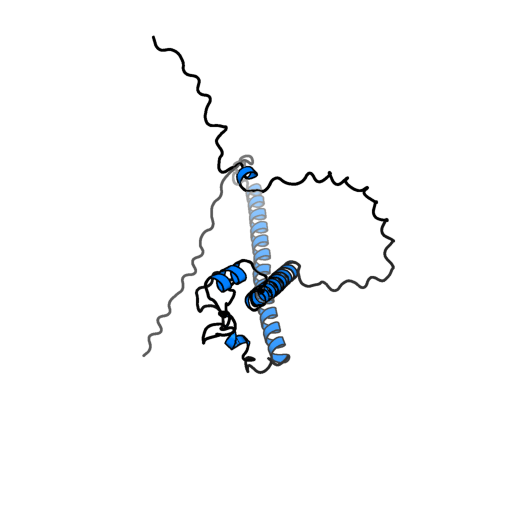 1
ATOM 1057 O O . SER A 1 139 ? -1.768 -25.037 -2.808 1.00 50.97 139 SER A O 1
ATOM 1059 N N . GLU A 1 140 ? -2.226 -27.048 -3.742 1.00 55.16 140 GLU A N 1
ATOM 1060 C CA . GLU A 1 140 ? -0.999 -27.768 -3.409 1.00 55.16 140 GLU A CA 1
ATOM 1061 C C . GLU A 1 140 ? 0.203 -26.807 -3.461 1.00 55.16 140 GLU A C 1
ATOM 1063 O O . GLU A 1 140 ? 0.299 -26.036 -4.427 1.00 55.16 140 GLU A O 1
ATOM 1068 N N . PRO A 1 141 ? 1.094 -26.782 -2.447 1.00 58.44 141 PRO A N 1
ATOM 1069 C CA . PRO A 1 141 ? 2.291 -25.960 -2.535 1.00 58.44 141 PRO A CA 1
ATOM 1070 C C . PRO A 1 141 ? 2.950 -26.305 -3.863 1.00 58.44 141 PRO A C 1
ATOM 1072 O O . PRO A 1 141 ? 3.319 -27.468 -4.052 1.00 58.44 141 PRO A O 1
ATOM 1075 N N . LYS A 1 142 ? 3.026 -25.325 -4.783 1.00 56.41 142 LYS A N 1
ATOM 1076 C CA . LYS A 1 142 ? 3.689 -25.513 -6.073 1.00 56.41 142 LYS A CA 1
ATOM 1077 C C . LYS A 1 142 ? 4.978 -26.234 -5.764 1.00 56.41 142 LYS A C 1
ATOM 1079 O O . LYS A 1 142 ? 5.760 -25.785 -4.916 1.00 56.41 142 LYS A O 1
ATOM 1084 N N . THR A 1 143 ? 5.140 -27.420 -6.337 1.00 66.25 143 THR A N 1
ATOM 1085 C CA . THR A 1 143 ? 6.332 -28.200 -6.027 1.00 66.25 143 THR A CA 1
ATOM 1086 C C . THR A 1 143 ? 7.535 -27.316 -6.357 1.00 66.25 143 THR A C 1
ATOM 1088 O O . THR A 1 143 ? 7.465 -26.479 -7.260 1.00 66.25 143 THR A O 1
ATOM 1091 N N . ARG A 1 144 ? 8.652 -27.452 -5.630 1.00 69.00 144 ARG A N 1
ATOM 1092 C CA . ARG A 1 144 ? 9.864 -26.660 -5.932 1.00 69.00 144 ARG A CA 1
ATOM 1093 C C . ARG A 1 144 ? 10.227 -26.722 -7.422 1.00 69.00 144 ARG A C 1
ATOM 1095 O O . ARG A 1 144 ? 10.787 -25.777 -7.962 1.00 69.00 144 ARG A O 1
ATOM 1102 N N . GLU A 1 145 ? 9.869 -27.820 -8.083 1.00 71.12 145 GLU A N 1
ATOM 1103 C CA . GLU A 1 145 ? 10.019 -28.015 -9.519 1.00 71.12 145 GLU A CA 1
ATOM 1104 C C . GLU A 1 145 ? 9.127 -27.093 -10.363 1.00 71.12 145 GLU A C 1
ATOM 1106 O O . GLU A 1 145 ? 9.613 -26.535 -11.343 1.00 71.12 145 GLU A O 1
ATOM 1111 N N . GLU A 1 146 ? 7.860 -26.891 -10.000 1.00 74.62 146 GLU A N 1
ATOM 1112 C CA . GLU A 1 146 ? 6.945 -25.971 -10.689 1.00 74.62 146 GLU A CA 1
ATOM 1113 C C . GLU A 1 146 ? 7.383 -24.514 -10.541 1.00 74.62 146 GLU A C 1
ATOM 1115 O O . GLU A 1 146 ? 7.419 -23.784 -11.530 1.00 74.62 146 GLU A O 1
ATOM 1120 N N . GLU A 1 147 ? 7.810 -24.109 -9.343 1.00 77.19 147 GLU A N 1
ATOM 1121 C CA . GLU A 1 147 ? 8.380 -22.775 -9.119 1.00 77.19 147 GLU A CA 1
ATOM 1122 C C . GLU A 1 147 ? 9.666 -22.569 -9.933 1.00 77.19 147 GLU A C 1
ATOM 1124 O O . GLU A 1 147 ? 9.879 -21.509 -10.524 1.00 77.19 147 GLU A O 1
ATOM 1129 N N . GLU A 1 148 ? 10.522 -23.592 -10.024 1.00 83.12 148 GLU A N 1
ATOM 1130 C CA . GLU A 1 148 ? 11.709 -23.544 -10.877 1.00 83.12 148 GLU A CA 1
ATOM 1131 C C . GLU A 1 148 ? 11.372 -23.531 -12.371 1.00 83.12 148 GLU A C 1
ATOM 1133 O O . GLU A 1 148 ? 12.107 -22.917 -13.148 1.00 83.12 148 GLU A O 1
ATOM 1138 N N . ARG A 1 149 ? 10.297 -24.197 -12.808 1.00 82.88 149 ARG A N 1
ATOM 1139 C CA . ARG A 1 149 ? 9.848 -24.161 -14.209 1.00 82.88 149 ARG A CA 1
ATOM 1140 C C . ARG A 1 149 ? 9.293 -22.792 -14.566 1.00 82.88 149 ARG A C 1
ATOM 1142 O O . ARG A 1 149 ? 9.645 -22.278 -15.624 1.00 82.88 149 ARG A O 1
ATOM 1149 N N . ASP A 1 150 ? 8.486 -22.204 -13.691 1.00 80.12 150 ASP A N 1
ATOM 1150 C CA . ASP A 1 150 ? 7.964 -20.849 -13.862 1.00 80.12 150 ASP A CA 1
ATOM 1151 C C . ASP A 1 150 ? 9.118 -19.840 -13.897 1.00 80.12 150 ASP A C 1
ATOM 1153 O O . ASP A 1 150 ? 9.213 -19.038 -14.824 1.00 80.12 150 ASP A O 1
ATOM 1157 N N . ARG A 1 151 ? 10.095 -19.973 -12.995 1.00 88.19 151 ARG A N 1
ATOM 1158 C CA . ARG A 1 151 ? 11.300 -19.139 -13.009 1.00 88.19 151 ARG A CA 1
ATOM 1159 C C . ARG A 1 151 ? 12.134 -19.308 -14.283 1.00 88.19 151 ARG A C 1
ATOM 1161 O O . ARG A 1 151 ? 12.610 -18.317 -14.827 1.00 88.19 151 ARG A O 1
ATOM 1168 N N . LYS A 1 152 ? 12.313 -20.536 -14.780 1.00 90.06 152 LYS A N 1
ATOM 1169 C CA . LYS A 1 152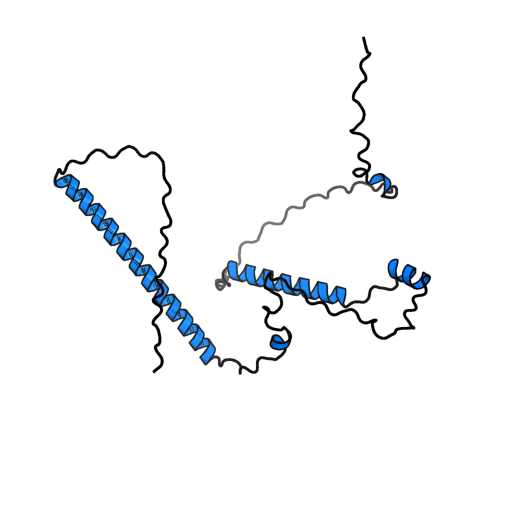 ? 13.019 -20.790 -16.052 1.00 90.06 152 LYS A CA 1
ATOM 1170 C C . LYS A 1 152 ? 12.286 -20.149 -17.230 1.00 90.06 152 LYS A C 1
ATOM 1172 O O . LYS A 1 152 ? 12.934 -19.506 -18.045 1.00 90.06 152 LYS A O 1
ATOM 1177 N N . ARG A 1 153 ? 10.952 -20.249 -17.276 1.00 91.12 153 ARG A N 1
ATOM 1178 C CA . ARG A 1 153 ? 10.123 -19.581 -18.295 1.00 91.12 153 ARG A CA 1
ATOM 1179 C C . ARG A 1 153 ? 10.291 -18.065 -18.242 1.00 91.12 153 ARG A C 1
ATOM 1181 O O . ARG A 1 153 ? 10.500 -17.439 -19.273 1.00 91.12 153 ARG A O 1
ATOM 1188 N N . GLU A 1 154 ? 10.247 -17.469 -17.053 1.00 89.56 154 GLU A N 1
ATOM 1189 C CA . GLU A 1 154 ? 10.478 -16.030 -16.885 1.00 89.56 154 GLU A CA 1
ATOM 1190 C C . GLU A 1 154 ? 11.886 -15.616 -17.341 1.00 89.56 154 GLU A C 1
ATOM 1192 O O . GLU A 1 154 ? 12.050 -14.623 -18.053 1.00 89.56 154 GLU A O 1
ATOM 1197 N N . GLU A 1 155 ? 12.912 -16.385 -16.971 1.00 91.81 155 GLU A N 1
ATOM 1198 C CA . GLU A 1 155 ? 14.299 -16.134 -17.374 1.00 91.81 155 GLU A CA 1
ATOM 1199 C C . GLU A 1 155 ? 14.489 -16.259 -18.900 1.00 91.81 155 GLU A C 1
ATOM 1201 O O . GLU A 1 155 ? 15.182 -15.425 -19.492 1.00 91.81 155 GLU A O 1
ATOM 1206 N N . GLU A 1 156 ? 13.833 -17.229 -19.546 1.00 92.56 156 GLU A N 1
ATOM 1207 C CA . GLU A 1 156 ? 13.800 -17.408 -21.006 1.00 92.56 156 GLU A CA 1
ATOM 1208 C C . GLU A 1 156 ? 13.129 -16.219 -21.709 1.00 92.56 156 GLU A C 1
ATOM 1210 O O . GLU A 1 156 ? 13.730 -15.619 -22.604 1.00 92.56 156 GLU A O 1
ATOM 1215 N N . MET A 1 157 ? 11.948 -15.799 -21.242 1.00 91.88 157 MET A N 1
ATOM 1216 C CA . MET A 1 157 ? 11.221 -14.638 -21.777 1.00 91.88 157 MET A CA 1
ATOM 1217 C C . MET A 1 157 ? 12.063 -13.354 -21.683 1.00 91.88 157 MET A C 1
ATOM 1219 O O . MET A 1 157 ? 12.159 -12.567 -22.629 1.00 91.88 157 MET A O 1
ATOM 1223 N N . VAL A 1 158 ? 12.745 -13.139 -20.553 1.00 92.38 158 VAL A N 1
ATOM 1224 C CA . VAL A 1 158 ? 13.639 -11.985 -20.365 1.00 92.38 158 VAL A CA 1
ATOM 1225 C C . VAL A 1 158 ? 14.876 -12.073 -21.266 1.00 92.38 158 VAL A C 1
ATOM 1227 O O . VAL A 1 158 ? 15.349 -11.047 -21.772 1.00 92.38 158 VAL A O 1
ATOM 1230 N N . ALA A 1 159 ? 15.429 -13.270 -21.471 1.00 92.31 159 ALA A N 1
ATOM 1231 C CA . ALA A 1 159 ? 16.573 -13.478 -22.352 1.00 92.31 159 ALA A CA 1
ATOM 1232 C C . ALA A 1 159 ? 16.221 -13.198 -23.821 1.00 92.31 159 ALA A C 1
ATOM 1234 O O . ALA A 1 159 ? 16.993 -12.521 -24.509 1.00 92.31 159 ALA A O 1
ATOM 1235 N N . GLU A 1 160 ? 15.048 -13.638 -24.279 1.00 92.31 160 GLU A N 1
ATOM 1236 C CA . GLU A 1 160 ? 14.547 -13.376 -25.628 1.00 92.31 160 GLU A CA 1
ATOM 1237 C C . GLU A 1 160 ? 14.353 -11.875 -25.871 1.00 92.31 160 GLU A C 1
ATOM 1239 O O . GLU A 1 160 ? 14.895 -11.320 -26.834 1.00 92.31 160 GLU A O 1
ATOM 1244 N N . LEU A 1 161 ? 13.688 -11.179 -24.941 1.00 90.38 161 LEU A N 1
ATOM 1245 C CA . LEU A 1 161 ? 13.525 -9.725 -25.008 1.00 90.38 161 LEU A CA 1
ATOM 1246 C C . LEU A 1 161 ? 14.878 -9.005 -25.062 1.00 90.38 161 LEU A C 1
ATOM 1248 O O . LEU A 1 161 ? 15.069 -8.094 -25.871 1.00 90.38 161 LEU A O 1
ATOM 1252 N N . ARG A 1 162 ? 15.853 -9.427 -24.248 1.00 88.94 162 ARG A N 1
ATOM 1253 C CA . ARG A 1 162 ? 17.206 -8.849 -24.262 1.00 88.94 162 ARG A CA 1
ATOM 1254 C C . ARG A 1 162 ? 17.908 -9.079 -25.601 1.00 88.94 162 ARG A C 1
ATOM 1256 O O . ARG A 1 162 ? 18.552 -8.158 -26.103 1.00 88.94 162 ARG A O 1
ATOM 1263 N N . SER A 1 163 ? 17.783 -10.273 -26.177 1.00 86.12 163 SER A N 1
ATOM 1264 C CA . SER A 1 163 ? 18.345 -10.599 -27.491 1.00 86.12 163 SER A CA 1
ATOM 1265 C C . SER A 1 163 ? 17.744 -9.707 -28.580 1.00 86.12 163 SER A C 1
ATOM 1267 O O . SER A 1 163 ? 18.482 -9.016 -29.290 1.00 86.12 163 SER A O 1
ATOM 1269 N N . ARG A 1 164 ? 16.407 -9.610 -28.625 1.00 83.81 164 ARG A N 1
ATOM 1270 C CA . ARG A 1 164 ? 15.671 -8.768 -29.581 1.00 83.81 164 ARG A CA 1
ATOM 1271 C C . ARG A 1 164 ? 16.040 -7.289 -29.459 1.00 83.81 164 ARG A C 1
ATOM 1273 O O . ARG A 1 164 ? 16.192 -6.605 -30.465 1.00 83.81 164 ARG A O 1
ATOM 1280 N N . LYS A 1 165 ? 16.236 -6.774 -28.243 1.00 83.81 165 LYS A N 1
ATOM 1281 C CA . LYS A 1 165 ? 16.693 -5.388 -28.041 1.00 83.81 165 LYS A CA 1
ATOM 1282 C C . LYS A 1 165 ? 18.177 -5.200 -28.380 1.00 83.81 165 LYS A C 1
ATOM 1284 O O . LYS A 1 165 ? 18.557 -4.138 -28.862 1.00 83.81 165 LYS A O 1
ATOM 1289 N N . SER A 1 166 ? 19.025 -6.212 -28.190 1.00 82.00 166 SER A N 1
ATOM 1290 C CA . SER A 1 166 ? 20.453 -6.137 -28.535 1.00 82.00 166 SER A CA 1
ATOM 1291 C C . SER A 1 166 ? 20.690 -6.055 -30.046 1.00 82.00 166 SER A C 1
ATOM 1293 O O . SER A 1 166 ? 21.546 -5.289 -30.500 1.00 82.00 166 SER A O 1
ATOM 1295 N N . THR A 1 167 ? 19.917 -6.794 -30.844 1.00 78.25 167 THR A N 1
ATOM 1296 C CA . THR A 1 167 ? 20.014 -6.744 -32.311 1.00 78.25 167 THR A CA 1
ATOM 1297 C C . THR A 1 167 ? 19.583 -5.388 -32.870 1.00 78.25 167 THR A C 1
ATOM 1299 O O . THR A 1 167 ? 20.209 -4.901 -33.811 1.00 78.25 167 THR A O 1
ATOM 1302 N N . GLN A 1 168 ? 18.624 -4.706 -32.233 1.00 81.94 168 GLN A N 1
ATOM 1303 C CA . GLN A 1 168 ? 18.226 -3.341 -32.606 1.00 81.94 168 GLN A CA 1
ATOM 1304 C C . GLN A 1 168 ? 19.375 -2.329 -32.481 1.00 81.94 168 GLN A C 1
ATOM 1306 O O . GLN A 1 168 ? 19.510 -1.442 -33.321 1.00 81.94 168 GLN A O 1
ATOM 1311 N N . TRP A 1 169 ? 20.247 -2.469 -31.478 1.00 79.19 169 TRP A N 1
ATOM 1312 C CA . TRP A 1 169 ? 21.394 -1.567 -31.302 1.00 79.19 169 TRP A CA 1
ATOM 1313 C C . TRP A 1 169 ? 22.460 -1.779 -32.380 1.00 79.19 169 TRP A C 1
ATOM 1315 O O . TRP A 1 169 ? 23.017 -0.811 -32.898 1.00 79.19 169 TRP A O 1
ATOM 1325 N N . LYS A 1 170 ? 22.711 -3.039 -32.758 1.00 82.38 170 LYS A N 1
ATOM 1326 C CA . LYS A 1 170 ? 23.608 -3.371 -33.876 1.00 82.38 170 LYS A CA 1
ATOM 1327 C C . LYS A 1 170 ? 23.058 -2.843 -35.205 1.00 82.38 170 LYS A C 1
ATOM 1329 O O . LYS A 1 170 ? 23.819 -2.261 -35.969 1.00 82.38 170 LYS A O 1
ATOM 1334 N N . GLY A 1 171 ? 21.748 -2.972 -35.438 1.00 85.19 171 GLY A N 1
ATOM 1335 C CA . GLY A 1 171 ? 21.075 -2.415 -36.617 1.00 85.19 171 GLY A CA 1
ATOM 1336 C C . GLY A 1 171 ? 21.167 -0.889 -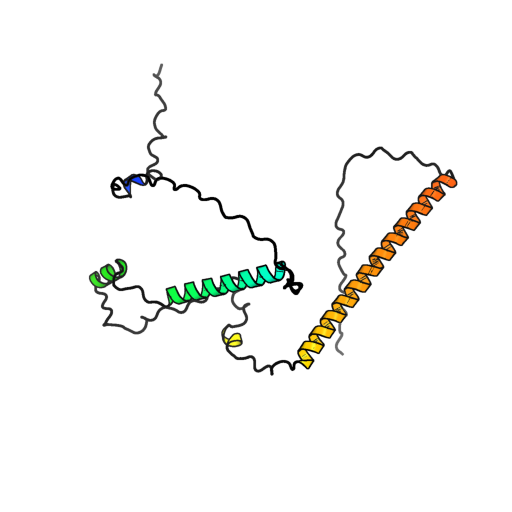36.689 1.00 85.19 171 GLY A C 1
ATOM 1337 O O . GLY A 1 171 ? 21.565 -0.348 -37.716 1.00 85.19 171 GLY A O 1
ATOM 1338 N N . ARG A 1 172 ? 20.907 -0.184 -35.577 1.00 87.38 172 ARG A N 1
ATOM 1339 C CA . ARG A 1 172 ? 21.061 1.283 -35.500 1.00 87.38 172 ARG A CA 1
ATOM 1340 C C . ARG A 1 172 ? 22.488 1.735 -35.804 1.00 87.38 172 ARG A C 1
ATOM 1342 O O . ARG A 1 172 ? 22.679 2.711 -36.522 1.00 87.38 172 ARG A O 1
ATOM 1349 N N . ARG A 1 173 ? 23.488 1.015 -35.289 1.00 90.44 173 ARG A N 1
ATOM 1350 C CA . ARG A 1 173 ? 24.899 1.316 -35.558 1.00 90.44 173 ARG A CA 1
ATOM 1351 C C . ARG A 1 173 ? 25.269 1.094 -37.024 1.00 90.44 173 ARG A C 1
ATOM 1353 O O . ARG A 1 173 ? 25.949 1.934 -37.592 1.00 90.44 173 ARG A O 1
ATOM 1360 N N . LEU A 1 174 ? 24.768 0.025 -37.644 1.00 92.69 174 LEU A N 1
ATOM 1361 C CA . LEU A 1 174 ? 24.972 -0.234 -39.071 1.00 92.69 174 LEU A CA 1
ATOM 1362 C C . LEU A 1 174 ? 24.412 0.904 -39.941 1.00 92.69 174 LEU A C 1
ATOM 1364 O O . LEU A 1 174 ? 25.091 1.365 -40.851 1.00 92.69 174 LEU A O 1
ATOM 1368 N N . VAL A 1 175 ? 23.205 1.393 -39.631 1.00 94.00 175 VAL A N 1
ATOM 1369 C CA . VAL A 1 175 ? 22.592 2.533 -40.337 1.00 94.00 175 VAL A CA 1
ATOM 1370 C C . VAL A 1 175 ? 23.403 3.814 -40.137 1.00 94.00 175 VAL A C 1
ATOM 1372 O O . VAL A 1 175 ? 23.589 4.573 -41.085 1.00 94.00 175 VAL A O 1
ATOM 1375 N N . TRP A 1 176 ? 23.916 4.054 -38.926 1.00 94.25 176 TRP A N 1
ATOM 1376 C CA . TRP A 1 176 ? 24.802 5.190 -38.661 1.00 94.25 176 TRP A CA 1
ATOM 1377 C C . TRP A 1 176 ? 26.075 5.112 -39.505 1.00 94.25 176 TRP A C 1
ATOM 1379 O O . TRP A 1 176 ? 26.425 6.080 -40.177 1.00 94.25 176 TRP A O 1
ATOM 1389 N N . ASP A 1 177 ? 26.770 3.974 -39.466 1.00 95.56 177 ASP A N 1
ATOM 1390 C CA . ASP A 1 177 ? 28.027 3.778 -40.189 1.00 95.56 177 ASP A CA 1
ATOM 1391 C C . ASP A 1 177 ? 27.809 3.913 -41.706 1.00 95.56 177 ASP A C 1
ATOM 1393 O O . ASP A 1 177 ? 28.604 4.569 -42.378 1.00 95.56 177 ASP A O 1
ATOM 1397 N N . TYR A 1 178 ? 26.689 3.393 -42.225 1.00 95.62 178 TYR A N 1
ATOM 1398 C CA . TYR A 1 178 ? 26.272 3.575 -43.617 1.00 95.62 178 TYR A CA 1
ATOM 1399 C C . TYR A 1 178 ? 26.062 5.053 -43.968 1.00 95.62 178 TYR A C 1
ATOM 1401 O O . TYR A 1 178 ? 26.700 5.543 -44.894 1.00 95.62 178 TYR A O 1
ATOM 1409 N N . ARG A 1 179 ? 25.253 5.795 -43.197 1.00 94.75 179 ARG A N 1
ATOM 1410 C CA . ARG A 1 179 ? 25.016 7.235 -43.429 1.00 94.75 179 ARG A CA 1
ATOM 1411 C C . ARG A 1 179 ? 26.305 8.052 -43.353 1.00 94.75 179 ARG A C 1
ATOM 1413 O O . ARG A 1 179 ? 26.488 9.006 -44.100 1.00 94.75 179 ARG A O 1
ATOM 1420 N N . LYS A 1 180 ? 27.223 7.674 -42.458 1.00 95.69 180 LYS A N 1
ATOM 1421 C CA . LYS A 1 180 ? 28.532 8.322 -42.332 1.00 95.69 180 LYS A CA 1
ATOM 1422 C C . LYS A 1 180 ? 29.410 8.071 -43.560 1.00 95.69 180 LYS A C 1
ATOM 1424 O O . LYS A 1 180 ? 30.081 8.992 -44.018 1.00 95.69 180 LYS A O 1
ATOM 1429 N N . ALA A 1 181 ? 29.410 6.845 -44.082 1.00 95.31 181 ALA A N 1
ATOM 1430 C CA . ALA A 1 181 ? 30.116 6.508 -45.313 1.00 95.31 181 ALA A CA 1
ATOM 1431 C C . ALA A 1 181 ? 29.490 7.204 -46.532 1.00 95.31 181 ALA A C 1
ATOM 1433 O O . ALA A 1 181 ? 30.220 7.738 -47.359 1.00 95.31 181 ALA A O 1
ATOM 1434 N N . GLU A 1 182 ? 28.160 7.262 -46.602 1.00 92.12 182 GLU A N 1
ATOM 1435 C CA . GLU A 1 182 ? 27.407 7.964 -47.645 1.00 92.12 182 GLU A CA 1
ATOM 1436 C C . GLU A 1 182 ? 27.722 9.467 -47.659 1.00 92.12 182 GLU A C 1
ATOM 1438 O O . GLU A 1 182 ? 28.021 10.019 -48.713 1.00 92.12 182 GLU A O 1
ATOM 1443 N N . ALA A 1 183 ? 27.772 10.117 -46.491 1.00 91.25 183 ALA A N 1
ATOM 1444 C CA . ALA A 1 183 ? 28.166 11.522 -46.380 1.00 91.25 183 ALA A CA 1
ATOM 1445 C C . ALA A 1 183 ? 29.617 11.770 -46.836 1.00 91.25 183 ALA A C 1
ATOM 1447 O O . ALA A 1 183 ? 29.889 12.735 -47.549 1.00 91.25 183 ALA A O 1
ATOM 1448 N N . ALA A 1 184 ? 30.555 10.892 -46.462 1.00 92.56 184 ALA A N 1
ATOM 1449 C CA . ALA A 1 184 ? 31.946 10.986 -46.914 1.00 92.56 184 ALA A CA 1
ATOM 1450 C C . ALA A 1 184 ? 32.082 10.756 -48.430 1.00 92.56 184 ALA A C 1
ATOM 1452 O O . ALA A 1 184 ? 32.901 11.388 -49.094 1.00 92.56 184 ALA A O 1
ATOM 1453 N N . LEU A 1 185 ? 31.266 9.863 -48.986 1.00 89.69 185 LEU A N 1
ATOM 1454 C CA . LEU A 1 185 ? 31.226 9.581 -50.414 1.00 89.69 185 LEU A CA 1
ATOM 1455 C C . LEU A 1 185 ? 30.629 10.763 -51.190 1.00 89.69 185 LEU A C 1
ATOM 1457 O O . LEU A 1 185 ? 31.207 11.163 -52.193 1.00 89.69 185 LEU A O 1
ATOM 1461 N N . ALA A 1 186 ? 29.572 11.402 -50.682 1.00 88.12 186 ALA A N 1
ATOM 1462 C CA . ALA A 1 186 ? 29.016 12.626 -51.263 1.00 88.12 186 ALA A CA 1
ATOM 1463 C C . ALA A 1 186 ? 30.052 13.766 -51.332 1.00 88.12 186 ALA A C 1
ATOM 1465 O O . ALA A 1 186 ? 30.134 14.459 -52.347 1.00 88.12 186 ALA A O 1
ATOM 1466 N N . GLN A 1 187 ? 30.895 13.907 -50.298 1.00 86.00 187 GLN A N 1
ATOM 1467 C CA . GLN A 1 187 ? 32.020 14.854 -50.296 1.00 86.00 187 GLN A CA 1
ATOM 1468 C C . GLN A 1 187 ? 33.060 14.530 -51.378 1.00 86.00 187 GLN A C 1
ATOM 1470 O O . GLN A 1 187 ? 33.548 15.436 -52.048 1.00 86.00 187 GLN A O 1
ATOM 1475 N N . LEU A 1 188 ? 33.405 13.251 -51.560 1.00 85.25 188 LEU A N 1
ATOM 1476 C CA . LEU A 1 188 ? 34.376 12.818 -52.573 1.00 85.25 188 LEU A CA 1
ATOM 1477 C C . LEU A 1 188 ? 33.831 12.915 -54.003 1.00 85.25 188 LEU A C 1
ATOM 1479 O O . LEU A 1 188 ? 34.586 13.202 -54.930 1.00 85.25 188 LEU A O 1
ATOM 1483 N N . GLU A 1 189 ? 32.532 12.691 -54.186 1.00 84.62 189 GLU A N 1
ATOM 1484 C CA . GLU A 1 189 ? 31.856 12.799 -55.481 1.00 84.62 189 GLU A CA 1
ATOM 1485 C C . GLU A 1 189 ? 31.642 14.254 -55.929 1.00 84.62 189 GLU A C 1
ATOM 1487 O O . GLU A 1 189 ? 31.154 14.472 -57.036 1.00 84.62 189 GLU A O 1
ATOM 1492 N N . ASN A 1 190 ? 32.010 15.251 -55.109 1.00 69.81 190 ASN A N 1
ATOM 1493 C CA . ASN A 1 190 ? 31.735 16.673 -55.349 1.00 69.81 190 ASN A CA 1
ATOM 1494 C C . ASN A 1 190 ? 30.261 16.939 -55.716 1.00 69.81 190 ASN A C 1
ATOM 1496 O O . ASN A 1 190 ? 29.959 17.891 -56.436 1.00 69.81 190 ASN A O 1
ATOM 1500 N N . ARG A 1 191 ? 29.335 16.093 -55.238 1.00 64.94 191 ARG A N 1
ATOM 1501 C CA . ARG A 1 191 ? 27.906 16.411 -55.250 1.00 64.94 191 ARG A CA 1
ATOM 1502 C C . ARG A 1 191 ? 27.752 17.619 -54.337 1.00 64.94 191 ARG A C 1
ATOM 1504 O O . ARG A 1 191 ? 28.100 17.506 -53.167 1.00 64.94 191 ARG A O 1
ATOM 1511 N N . GLU A 1 192 ? 27.335 18.757 -54.894 1.00 56.75 192 GLU A N 1
ATOM 1512 C CA . GLU A 1 192 ? 27.220 20.050 -54.205 1.00 56.75 192 GLU A CA 1
ATOM 1513 C C . GLU A 1 192 ? 26.778 19.884 -52.747 1.00 56.75 192 GLU A C 1
ATOM 1515 O O . GLU A 1 192 ? 25.636 19.540 -52.449 1.00 56.75 192 GLU A O 1
ATOM 1520 N N . VAL A 1 193 ? 27.723 20.104 -51.833 1.00 57.03 193 VAL A N 1
ATOM 1521 C CA . VAL A 1 193 ? 27.449 20.228 -50.407 1.00 57.03 193 VAL A CA 1
ATOM 1522 C C . VAL A 1 193 ? 27.071 21.686 -50.194 1.00 57.03 193 VAL A C 1
ATOM 1524 O O . VAL A 1 193 ? 27.943 22.551 -50.107 1.00 57.03 193 VAL A O 1
ATOM 1527 N N . GLU A 1 194 ? 25.771 21.969 -50.150 1.00 62.50 194 GLU A N 1
ATOM 1528 C CA . GLU A 1 194 ? 25.291 23.223 -49.574 1.00 62.50 194 GLU A CA 1
ATOM 1529 C C . GLU A 1 194 ? 25.788 23.283 -48.113 1.00 62.50 194 GLU A C 1
ATOM 1531 O O . GLU A 1 194 ? 25.703 22.276 -47.398 1.00 62.50 194 GLU A O 1
ATOM 1536 N N . PRO A 1 195 ? 26.415 24.390 -47.674 1.00 55.31 195 PRO A N 1
ATOM 1537 C CA . PRO A 1 195 ? 27.052 24.440 -46.365 1.00 55.31 195 PRO A CA 1
ATOM 1538 C C . PRO A 1 195 ? 26.012 24.215 -45.256 1.00 55.31 195 PRO A C 1
ATOM 1540 O O . PRO A 1 195 ? 24.939 24.820 -45.304 1.00 55.31 195 PRO A O 1
ATOM 1543 N N . PRO A 1 196 ? 26.308 23.384 -44.238 1.00 57.78 196 PRO A N 1
ATOM 1544 C CA . PRO A 1 196 ? 25.393 23.203 -43.122 1.00 57.78 196 PRO A CA 1
ATOM 1545 C C . PRO A 1 196 ? 25.233 24.530 -42.371 1.00 57.78 196 PRO A C 1
ATOM 1547 O O . PRO A 1 196 ? 26.223 25.179 -42.019 1.00 57.78 196 PRO A O 1
ATOM 1550 N N . ALA A 1 197 ? 23.980 24.932 -42.146 1.00 49.66 197 ALA A N 1
ATOM 1551 C CA . ALA A 1 197 ? 23.642 26.081 -41.315 1.00 49.66 197 ALA A CA 1
ATOM 1552 C C . ALA A 1 197 ? 24.209 25.901 -39.888 1.00 49.66 197 ALA A C 1
ATOM 1554 O O . ALA A 1 197 ? 24.289 24.767 -39.407 1.00 49.66 197 ALA A O 1
ATOM 1555 N N . PRO A 1 198 ? 24.639 26.990 -39.221 1.00 48.19 198 PRO A N 1
ATOM 1556 C CA . PRO A 1 198 ? 25.216 26.915 -37.884 1.00 48.19 198 PRO A CA 1
ATOM 1557 C C . PRO A 1 198 ? 24.189 26.412 -36.862 1.00 48.19 198 PRO A C 1
ATOM 1559 O O . PRO A 1 198 ? 23.023 26.797 -36.918 1.00 48.19 198 PRO A O 1
ATOM 1562 N N . ASP A 1 199 ? 24.662 25.579 -35.929 1.00 50.69 199 ASP A N 1
ATOM 1563 C CA . ASP A 1 199 ? 23.914 25.037 -34.789 1.00 50.69 199 ASP A CA 1
ATOM 1564 C C . ASP A 1 199 ? 23.056 26.115 -34.101 1.00 50.69 199 ASP A C 1
ATOM 1566 O O . ASP A 1 199 ? 23.587 27.060 -33.511 1.00 50.69 199 ASP A O 1
ATOM 1570 N N . GLY A 1 200 ? 21.732 25.954 -34.152 1.00 35.28 200 GLY A N 1
ATOM 1571 C CA . GLY A 1 200 ? 20.785 26.863 -33.514 1.00 35.28 200 GLY A CA 1
ATOM 1572 C C . GLY A 1 200 ? 19.334 26.393 -33.627 1.00 35.28 200 GLY A C 1
ATOM 1573 O O . GLY A 1 200 ? 18.714 26.613 -34.654 1.00 35.28 200 GLY A O 1
ATOM 1574 N N . GLU A 1 201 ? 18.858 25.788 -32.533 1.00 38.12 201 GLU A N 1
ATOM 1575 C CA . GLU A 1 201 ? 17.485 25.820 -31.989 1.00 38.12 201 GLU A CA 1
ATOM 1576 C C . GLU A 1 201 ? 16.290 25.253 -32.803 1.00 38.12 201 GLU A C 1
ATOM 1578 O O . GLU A 1 201 ? 16.058 25.606 -33.951 1.00 38.12 201 GLU A O 1
ATOM 1583 N N . GLU A 1 202 ? 15.485 24.440 -32.087 1.00 38.75 202 GLU A N 1
ATOM 1584 C CA . GLU A 1 202 ? 14.080 24.043 -32.352 1.00 38.75 202 GLU A CA 1
ATOM 1585 C C . GLU A 1 202 ? 13.851 23.029 -33.513 1.00 38.75 202 GLU A C 1
ATOM 1587 O O . GLU A 1 202 ? 14.529 23.044 -34.526 1.00 38.75 202 GLU A O 1
ATOM 1592 N N . GLU A 1 203 ? 12.993 22.003 -33.461 1.00 36.69 203 GLU A N 1
ATOM 1593 C CA . GLU A 1 203 ? 11.753 21.760 -32.723 1.00 36.69 203 GLU A CA 1
ATOM 1594 C C . GLU A 1 203 ? 11.536 20.258 -32.425 1.00 36.69 203 GLU A C 1
ATOM 1596 O O . GLU A 1 203 ? 11.919 19.354 -33.170 1.00 36.69 203 GLU A O 1
ATOM 1601 N N . GLU A 1 204 ? 10.827 20.037 -31.326 1.00 43.84 204 GLU A N 1
ATOM 1602 C CA . GLU A 1 204 ? 9.984 18.896 -30.977 1.00 43.84 204 GLU A CA 1
ATOM 1603 C C . GLU A 1 204 ? 9.029 18.461 -32.115 1.00 43.84 204 GLU A C 1
ATOM 1605 O O . GLU A 1 204 ? 8.101 19.188 -32.444 1.00 43.84 204 GLU A O 1
ATOM 1610 N N . LYS A 1 205 ? 9.207 17.252 -32.673 1.00 36.31 205 LYS A N 1
ATOM 1611 C CA . LYS A 1 205 ? 8.182 16.431 -33.367 1.00 36.31 205 LYS A CA 1
ATOM 1612 C C . LYS A 1 205 ? 8.672 14.982 -33.381 1.00 36.31 205 LYS A C 1
ATOM 1614 O O . LYS A 1 205 ? 9.809 14.737 -33.764 1.00 36.31 205 LYS A O 1
ATOM 1619 N N . GLY A 1 206 ? 7.940 13.945 -33.019 1.00 32.56 206 GLY A N 1
ATOM 1620 C CA . GLY A 1 206 ? 6.610 13.737 -32.473 1.00 32.56 206 GLY A CA 1
ATOM 1621 C C . GLY A 1 206 ? 6.551 12.223 -32.225 1.00 32.56 206 GLY A C 1
ATOM 1622 O O . GLY A 1 206 ? 7.161 11.452 -32.973 1.00 32.56 206 GLY A O 1
ATOM 1623 N N . GLU A 1 207 ? 5.934 11.802 -31.125 1.00 39.31 207 GLU A N 1
ATOM 1624 C CA . GLU A 1 207 ? 5.475 10.421 -30.970 1.00 39.31 207 GLU A CA 1
ATOM 1625 C C . GLU A 1 207 ? 4.497 10.141 -32.113 1.00 39.31 207 GLU A C 1
ATOM 1627 O O . GLU A 1 207 ? 3.390 10.667 -32.098 1.00 39.31 207 GLU A O 1
ATOM 1632 N N . ASP A 1 208 ? 4.918 9.367 -33.114 1.00 32.81 208 ASP A N 1
ATOM 1633 C CA . ASP A 1 208 ? 3.977 8.737 -34.035 1.00 32.81 208 ASP A CA 1
ATOM 1634 C C . ASP A 1 208 ? 3.571 7.389 -33.441 1.00 32.81 208 ASP A C 1
ATOM 1636 O O . ASP A 1 208 ? 4.388 6.504 -33.160 1.00 32.81 208 ASP A O 1
ATOM 1640 N N . GLU A 1 209 ? 2.270 7.322 -33.205 1.00 38.81 209 GLU A N 1
ATOM 1641 C CA . GLU A 1 209 ? 1.458 6.213 -32.753 1.00 38.81 209 GLU A CA 1
ATOM 1642 C C . GLU A 1 209 ? 1.611 5.023 -33.716 1.00 38.81 209 GLU A C 1
ATOM 1644 O O . GLU A 1 209 ? 1.105 5.033 -34.835 1.00 38.81 209 GLU A O 1
ATOM 1649 N N . GLU A 1 210 ? 2.286 3.954 -33.288 1.00 38.78 210 GLU A N 1
ATOM 1650 C CA . GLU A 1 210 ? 2.085 2.639 -33.904 1.00 38.78 210 GLU A CA 1
ATOM 1651 C C . GLU A 1 210 ? 0.840 2.010 -33.257 1.00 38.78 210 GLU A C 1
ATOM 1653 O O . GLU A 1 210 ? 0.927 1.252 -32.290 1.00 38.78 210 GLU A O 1
ATOM 1658 N N . GLU A 1 211 ? -0.337 2.369 -33.776 1.00 39.78 211 GLU A N 1
ATOM 1659 C CA . GLU A 1 211 ? -1.556 1.580 -33.601 1.00 39.78 211 GLU A CA 1
ATOM 1660 C C . GLU A 1 211 ? -1.345 0.208 -34.260 1.00 39.78 211 GLU A C 1
ATOM 1662 O O . GLU A 1 211 ? -1.319 0.065 -35.486 1.00 39.78 211 GLU A O 1
ATOM 1667 N N . GLU A 1 212 ? -1.180 -0.835 -33.447 1.00 40.44 212 GLU A N 1
ATOM 1668 C CA . GLU A 1 212 ? -1.283 -2.209 -33.927 1.00 40.44 212 GLU A CA 1
ATOM 1669 C C . GLU A 1 212 ? -2.734 -2.465 -34.364 1.00 40.44 212 GLU A C 1
ATOM 1671 O O . GLU A 1 212 ? -3.647 -2.595 -33.548 1.00 40.44 212 GLU A O 1
ATOM 1676 N N . VAL A 1 213 ? -2.938 -2.540 -35.680 1.00 40.41 213 VAL A N 1
ATOM 1677 C CA . VAL A 1 213 ? -4.167 -3.020 -36.316 1.00 40.41 213 VAL A CA 1
ATOM 1678 C C . VAL A 1 213 ? -4.440 -4.449 -35.835 1.00 40.41 213 VAL A C 1
ATOM 1680 O O . VAL A 1 213 ? -3.840 -5.413 -36.315 1.00 40.41 213 VAL A O 1
ATOM 1683 N N . ILE A 1 214 ? -5.360 -4.594 -34.880 1.00 39.44 214 ILE A N 1
ATOM 1684 C CA . ILE A 1 214 ? -5.939 -5.882 -34.497 1.00 39.44 214 ILE A CA 1
ATOM 1685 C C . ILE A 1 214 ? -6.798 -6.338 -35.675 1.00 39.44 214 ILE A C 1
ATOM 1687 O O . ILE A 1 214 ? -7.863 -5.789 -35.948 1.00 39.44 214 ILE A O 1
ATOM 1691 N N . THR A 1 215 ? -6.318 -7.337 -36.406 1.00 45.28 215 THR A N 1
ATOM 1692 C CA . THR A 1 215 ? -7.145 -8.049 -37.377 1.00 45.28 215 THR A CA 1
ATOM 1693 C C . THR A 1 215 ? -8.072 -8.983 -36.598 1.00 45.28 215 THR A C 1
ATOM 1695 O O . THR A 1 215 ? -7.648 -10.016 -36.089 1.00 45.28 215 THR A O 1
ATOM 1698 N N . GLU A 1 216 ? -9.341 -8.593 -36.449 1.00 56.56 216 GLU A N 1
ATOM 1699 C CA . GLU A 1 216 ? -10.406 -9.507 -36.026 1.00 56.56 216 GLU A CA 1
ATOM 1700 C C . GLU A 1 216 ? -10.591 -10.572 -37.114 1.00 56.56 216 GLU A C 1
ATOM 1702 O O . GLU A 1 216 ? -11.232 -10.353 -38.143 1.00 56.56 216 GLU A O 1
ATOM 1707 N N . GLU A 1 217 ? -9.999 -11.744 -36.897 1.00 54.38 217 GLU A N 1
ATOM 1708 C CA . GLU A 1 217 ? -10.374 -12.949 -37.620 1.00 54.38 217 GLU A CA 1
ATOM 1709 C C . GLU A 1 217 ? -11.775 -13.363 -37.148 1.00 54.38 217 GLU A C 1
ATOM 1711 O O . GLU A 1 217 ? -11.988 -13.822 -36.024 1.00 54.38 217 GLU A O 1
ATOM 1716 N N . VAL A 1 218 ? -12.753 -13.150 -38.027 1.00 42.84 218 VAL A N 1
ATOM 1717 C CA . VAL A 1 218 ? -14.121 -13.646 -37.895 1.00 42.84 218 VAL A CA 1
ATOM 1718 C C . VAL A 1 218 ? -14.069 -15.172 -37.911 1.00 42.84 218 VAL A C 1
ATOM 1720 O O . VAL A 1 218 ? -14.025 -15.801 -38.968 1.00 42.84 218 VAL A O 1
ATOM 1723 N N . ALA A 1 219 ? -14.105 -15.777 -36.726 1.00 45.47 219 ALA A N 1
ATOM 1724 C CA . ALA A 1 219 ? -14.433 -17.184 -36.565 1.00 45.47 219 ALA A CA 1
ATOM 1725 C C . ALA A 1 219 ? -15.899 -17.396 -36.979 1.00 45.47 219 ALA A C 1
ATOM 1727 O O . ALA A 1 219 ? -16.826 -17.309 -36.172 1.00 45.47 219 ALA A O 1
ATOM 1728 N N . VAL A 1 220 ? -16.112 -17.650 -38.269 1.00 46.38 220 VAL A N 1
ATOM 1729 C CA . VAL A 1 220 ? -17.364 -18.199 -38.786 1.00 46.38 220 VAL A CA 1
ATOM 1730 C C . VAL A 1 220 ? -17.469 -19.633 -38.266 1.00 46.38 220 VAL A C 1
ATOM 1732 O O . VAL A 1 220 ? -16.841 -20.546 -38.797 1.00 46.38 220 VAL A O 1
ATOM 1735 N N . PHE A 1 221 ? -18.257 -19.829 -37.211 1.00 46.22 221 PHE A N 1
ATOM 1736 C CA . PHE A 1 221 ? -18.745 -21.151 -36.823 1.00 46.22 221 PHE A CA 1
ATOM 1737 C C . PHE A 1 221 ? -19.672 -21.665 -37.939 1.00 46.22 221 PHE A C 1
ATOM 1739 O O . PHE A 1 221 ? -20.652 -20.999 -38.280 1.00 46.22 221 PHE A O 1
ATOM 1746 N N . HIS A 1 222 ? -19.336 -22.812 -38.530 1.00 48.00 222 HIS A N 1
ATOM 1747 C CA . HIS A 1 222 ? -20.256 -23.649 -39.308 1.00 48.00 222 HIS A CA 1
ATOM 1748 C C . HIS A 1 222 ? -20.734 -24.807 -38.435 1.00 48.00 222 HIS A C 1
ATOM 1750 O O . HIS A 1 222 ? -19.895 -25.341 -37.673 1.00 48.00 222 HIS A O 1
#

InterPro domains:
  IPR000467 G-patch domain [PF01585] (89-127)
  IPR039249 G patch domain-containing protein 11 [PTHR21032] (10-215)

Secondary structure (DSSP, 8-state):
-PPPPP---SSS--TTT-GGGTSPPPP----------PPPPPPPPPPS--------S-HHHHHHHHHHHHHHHHHHHHHHHHHSPPPTTSHHHHHHHHTT--TTS--TT-SPPP-----S-PPTT-SPPHHHHHS---S----HHHHHHHHHHHHHHHHHHHHHHHHHHHHHHHHHHHHHHHHHHHHHTT---PPPPPS-----------------------

Sequence (222 aa):
MEPNAAVEADAEDDYMGDLSHFLPPSPSSPTRSLGVRKQPPKPAPPARGQAKRAKGLPWKERRRKERERIQREEDARTLAGMAEAIPESNVGFKMLKQMGYDPAARGAGTEPVGIEIRRSRAGLGAEPDASVALLPQLSEPKTREEEERDRKREEEMVAELRSRKSTQWKGRRLVWDYRKAEAALAQLENREVEPPAPDGEEEEKGEDEEEEVITEEVAVFH

Organism: Aegilops tauschii subsp. strangulata (NCBI:txid200361)

pLDDT: mean 71.36, std 18.92, range [32.56, 95.69]

Radius of gyration: 36.95 Å; chains: 1; bounding box: 69×98×89 Å